Protein AF-A0A6J6CVF6-F1 (afdb_monomer_lite)

Foldseek 3Di:
DAEEAEQQADDQVRSCVVPPPDGNVVSVVVVVVVQVVQVVVVHAYEYEHAQFPVHLVCLLVVLVVCQVSVHAYYYHQDPPPPNGGLLPPPLVVLVVSLCVLVVDDRPGDHPRSVVRSCCVNVVSVCCSVPVAPDDDDDDDPPVDAPDPVVVVVLQVVCCVVQVDGWWKFKDAPQATQDIDADPVRVQQVCVVSHRPGNVCVQVSSCVRQNDFPGKDADDDDDRGFGIWTWGQHPVGIWIKTKHKDAGPPRRMIMITIDTNVSVVPPD

Radius of gyration: 22.2 Å; chains: 1; bounding box: 59×42×52 Å

Sequence (267 aa):
MHPNISVDGMEADTIEAIRVGVDAERLWRNIDQFQELAEQAGNGMTLSFCLMPMNWREVLPFLAEADRRQLNCNVIFVNQPQQYDLLRVPREELIEILAELSSVEMNLTGDAPRSCHAEVLDRIRSHLENPVDLVVSSVLMTSRPIDREAQSELRAMLVEEFACEPMLVEAEDGIVSSVEVPDWASWLGASEFVGGQLDLLDKLIEKSCGPITNRWIVSPMHGVVVLAIEVTTEAGLRQLRVYRLVDAESGRQRVYVVDAAQWGNAS

InterPro domains:
  IPR013785 Aldolase-type TIM barrel [G3DSA:3.20.20.70] (2-126)
  IPR058240 Radical SAM superfamily [SSF102114] (2-99)

Structure (mmCIF, N/CA/C/O backbone):
data_AF-A0A6J6CVF6-F1
#
_entry.id   AF-A0A6J6CVF6-F1
#
loop_
_atom_site.group_PDB
_atom_site.id
_atom_site.type_symbol
_atom_site.label_atom_id
_atom_site.label_alt_id
_atom_site.label_comp_id
_atom_site.label_asym_id
_atom_site.label_entity_id
_atom_site.label_seq_id
_atom_site.pdbx_PDB_ins_code
_atom_site.Cartn_x
_atom_site.Cartn_y
_atom_site.Cartn_z
_atom_site.occupancy
_atom_site.B_iso_or_equiv
_atom_site.auth_seq_id
_atom_site.auth_comp_id
_atom_site.auth_asym_id
_atom_site.auth_atom_id
_atom_site.pdbx_PDB_model_num
ATOM 1 N N . MET A 1 1 ? -7.900 -4.385 24.036 1.00 66.50 1 MET A N 1
ATOM 2 C CA . MET A 1 1 ? -7.907 -4.991 22.684 1.00 66.50 1 MET A CA 1
ATOM 3 C C . MET A 1 1 ? -8.539 -3.956 21.774 1.00 66.50 1 MET A C 1
ATOM 5 O O . MET A 1 1 ? -9.594 -3.463 22.142 1.00 66.50 1 MET A O 1
ATOM 9 N N . HIS A 1 2 ? -7.883 -3.576 20.677 1.00 83.56 2 HIS A N 1
ATOM 10 C CA . HIS A 1 2 ? -8.396 -2.586 19.721 1.00 83.56 2 HIS A CA 1
ATOM 11 C C . HIS A 1 2 ? -8.753 -3.329 18.429 1.00 83.56 2 HIS A C 1
ATOM 13 O O . HIS A 1 2 ? -7.843 -3.647 17.660 1.00 83.56 2 HIS A O 1
ATOM 19 N N . PRO A 1 3 ? -10.019 -3.735 18.235 1.00 87.75 3 PRO A N 1
ATOM 20 C CA . PRO A 1 3 ? -10.400 -4.508 17.063 1.00 87.75 3 PRO A CA 1
ATOM 21 C C . PRO A 1 3 ? -10.200 -3.690 15.785 1.00 87.75 3 PRO A C 1
ATOM 23 O O . PRO A 1 3 ? -10.444 -2.483 15.749 1.00 87.75 3 PRO A O 1
ATOM 26 N N . ASN A 1 4 ? -9.764 -4.370 14.728 1.00 91.69 4 ASN A N 1
ATOM 27 C CA . ASN A 1 4 ? -9.771 -3.843 13.372 1.00 91.69 4 ASN A CA 1
ATOM 28 C C . ASN A 1 4 ? -10.659 -4.753 12.521 1.00 91.69 4 ASN A C 1
ATOM 30 O O . ASN A 1 4 ? -10.380 -5.948 12.410 1.00 91.69 4 ASN A O 1
ATOM 34 N N . ILE A 1 5 ? -11.740 -4.197 11.979 1.00 93.56 5 ILE A N 1
ATOM 35 C CA . ILE A 1 5 ? -12.728 -4.934 11.196 1.00 93.56 5 ILE A CA 1
ATOM 36 C C . ILE A 1 5 ? -12.650 -4.469 9.749 1.00 93.56 5 ILE A C 1
ATOM 38 O O . ILE A 1 5 ? -12.915 -3.311 9.436 1.00 93.56 5 ILE A O 1
ATOM 42 N N . SER A 1 6 ? -12.306 -5.387 8.857 1.00 94.00 6 SER A N 1
ATOM 43 C CA . SER A 1 6 ? -12.346 -5.137 7.422 1.00 94.00 6 SER A CA 1
ATOM 44 C C . SER A 1 6 ? -13.769 -5.312 6.892 1.00 94.00 6 SER A C 1
ATOM 46 O O . SER A 1 6 ? -14.385 -6.356 7.120 1.00 94.00 6 SER A O 1
ATOM 48 N N . VAL A 1 7 ? -14.272 -4.296 6.193 1.00 95.25 7 VAL A N 1
ATOM 49 C CA . VAL A 1 7 ? -15.642 -4.250 5.659 1.00 95.25 7 VAL A CA 1
ATOM 50 C C . VAL A 1 7 ? -15.644 -4.508 4.148 1.00 95.25 7 VAL A C 1
ATOM 52 O O . VAL A 1 7 ? -16.410 -5.337 3.673 1.00 95.25 7 VAL A O 1
ATOM 55 N N . ASP A 1 8 ? -14.724 -3.864 3.419 1.00 95.38 8 ASP A N 1
ATOM 56 C CA . ASP A 1 8 ? -14.458 -3.997 1.968 1.00 95.38 8 ASP A CA 1
ATOM 57 C C . ASP A 1 8 ? -15.649 -3.767 1.019 1.00 95.38 8 ASP A C 1
ATOM 59 O O . ASP A 1 8 ? -15.537 -3.989 -0.185 1.00 95.38 8 ASP A O 1
ATOM 63 N N . GLY A 1 9 ? -16.764 -3.279 1.549 1.00 96.81 9 GLY A N 1
ATOM 64 C CA . GLY A 1 9 ? -17.965 -2.879 0.833 1.00 96.81 9 GLY A CA 1
ATOM 65 C C . GLY A 1 9 ? -18.904 -2.144 1.787 1.00 96.81 9 GLY A C 1
ATOM 66 O O . GLY A 1 9 ? -18.741 -2.194 3.003 1.00 96.81 9 GLY A O 1
ATOM 67 N N . MET A 1 10 ? -19.871 -1.445 1.231 1.00 97.94 10 MET A N 1
ATOM 68 C CA . MET A 1 10 ? -20.914 -0.680 1.904 1.00 97.94 10 MET A CA 1
ATOM 69 C C . MET A 1 10 ? -22.295 -1.202 1.517 1.00 97.94 10 MET A C 1
ATOM 71 O O . MET A 1 10 ? -23.181 -1.254 2.368 1.00 97.94 10 MET A O 1
ATOM 75 N N . GLU A 1 11 ? -22.450 -1.665 0.276 1.00 97.44 11 GLU A N 1
ATOM 76 C CA . GLU A 1 11 ? -23.655 -2.342 -0.196 1.00 97.44 11 GLU A CA 1
ATOM 77 C C . GLU A 1 11 ? -23.597 -3.852 0.070 1.00 97.44 11 GLU A C 1
ATOM 79 O O . GLU A 1 11 ? -22.527 -4.468 0.039 1.00 97.44 11 GLU A O 1
ATOM 84 N N . ALA A 1 12 ? -24.761 -4.466 0.305 1.00 97.25 12 ALA A N 1
ATOM 85 C CA . ALA A 1 12 ? -24.851 -5.893 0.618 1.00 97.25 12 ALA A CA 1
ATOM 86 C C . ALA A 1 12 ? -24.244 -6.765 -0.491 1.00 97.25 12 ALA A C 1
ATOM 88 O O . ALA A 1 12 ? -23.397 -7.610 -0.208 1.00 97.25 12 ALA A O 1
ATOM 89 N N . ASP A 1 13 ? -24.592 -6.487 -1.750 1.00 97.44 13 ASP A N 1
ATOM 90 C CA . ASP A 1 13 ? -24.086 -7.231 -2.906 1.00 97.44 13 ASP A CA 1
ATOM 91 C C . ASP A 1 13 ? -22.548 -7.184 -2.990 1.00 97.44 13 ASP A C 1
ATOM 93 O O . ASP A 1 13 ? -21.907 -8.202 -3.254 1.00 97.44 13 ASP A O 1
ATOM 97 N N . THR A 1 14 ? -21.938 -6.028 -2.710 1.00 97.56 14 THR A N 1
ATOM 98 C CA . THR A 1 14 ? -20.477 -5.850 -2.732 1.00 97.56 14 THR A CA 1
ATOM 99 C C . THR A 1 14 ? -19.805 -6.585 -1.575 1.00 97.56 14 THR A C 1
ATOM 101 O O . THR A 1 14 ? -18.833 -7.318 -1.785 1.00 97.56 14 THR A O 1
ATOM 104 N N . ILE A 1 15 ? -20.336 -6.435 -0.355 1.00 97.88 15 ILE A N 1
ATOM 105 C CA . ILE A 1 15 ? -19.815 -7.101 0.847 1.00 97.88 15 ILE A CA 1
ATOM 106 C C . ILE A 1 15 ? -19.844 -8.618 0.664 1.00 97.88 15 ILE A C 1
ATOM 108 O O . ILE A 1 15 ? -18.841 -9.287 0.907 1.00 97.88 15 ILE A O 1
ATOM 112 N N . GLU A 1 16 ? -20.974 -9.166 0.227 1.00 97.00 16 GLU A N 1
ATOM 113 C CA . GLU A 1 16 ? -21.184 -10.611 0.125 1.00 97.00 16 GLU A CA 1
ATOM 114 C C . GLU A 1 16 ? -20.412 -11.227 -1.049 1.00 97.00 16 GLU A C 1
ATOM 116 O O . GLU A 1 16 ? -19.950 -12.369 -0.951 1.00 97.00 16 GLU A O 1
ATOM 121 N N . ALA A 1 17 ? -20.189 -10.463 -2.125 1.00 95.56 17 ALA A N 1
ATOM 122 C CA . ALA A 1 17 ? -19.330 -10.876 -3.232 1.00 95.56 17 ALA A CA 1
ATOM 123 C C . ALA A 1 17 ? -17.846 -10.950 -2.835 1.00 95.5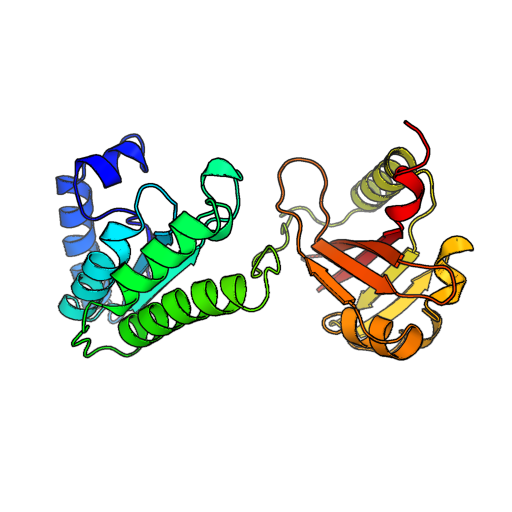6 17 ALA A C 1
ATOM 125 O O . ALA A 1 17 ? -17.144 -11.874 -3.250 1.00 95.56 17 ALA A O 1
ATOM 126 N N . ILE A 1 18 ? -17.355 -9.995 -2.037 1.00 94.69 18 ILE A N 1
ATOM 127 C CA . ILE A 1 18 ? -15.942 -9.931 -1.630 1.00 94.69 18 ILE A CA 1
ATOM 128 C C . ILE A 1 18 ? -15.666 -10.857 -0.439 1.00 94.69 18 ILE A C 1
ATOM 130 O O . ILE A 1 18 ? -14.672 -11.587 -0.421 1.00 94.69 18 ILE A O 1
ATOM 134 N N . ARG A 1 19 ? -16.541 -10.850 0.569 1.00 93.25 19 ARG A N 1
ATOM 135 C CA . ARG A 1 19 ? -16.378 -11.590 1.825 1.00 93.25 19 ARG A CA 1
ATOM 136 C C . ARG A 1 19 ? -17.277 -12.818 1.841 1.00 93.25 19 ARG A C 1
ATOM 138 O O . ARG A 1 19 ? -18.296 -12.861 2.523 1.00 93.25 19 ARG A O 1
ATOM 145 N N . VAL A 1 20 ? -16.862 -13.849 1.110 1.00 91.81 20 VAL A N 1
ATOM 146 C CA . VAL A 1 20 ? -17.620 -15.101 0.969 1.00 91.81 20 VAL A CA 1
ATOM 147 C C . VAL A 1 20 ? -18.036 -15.669 2.333 1.00 91.81 20 VAL A C 1
ATOM 149 O O . VAL A 1 20 ? -17.201 -15.948 3.193 1.00 91.81 20 VAL A O 1
ATOM 152 N N . GLY A 1 21 ? -19.344 -15.871 2.510 1.00 94.12 21 GLY A N 1
ATOM 153 C CA . GLY A 1 21 ? -19.941 -16.400 3.740 1.00 94.12 21 GLY A CA 1
ATOM 154 C C . GLY A 1 21 ? -20.289 -15.345 4.794 1.00 94.12 21 GLY A C 1
ATOM 155 O O . GLY A 1 21 ? -20.793 -15.704 5.861 1.00 94.12 21 GLY A O 1
ATOM 156 N N . VAL A 1 22 ? -20.039 -14.064 4.516 1.00 95.94 22 VAL A N 1
ATOM 157 C CA . VAL A 1 22 ? -20.572 -12.950 5.304 1.00 95.94 22 VAL A CA 1
ATOM 158 C C . VAL A 1 22 ? -22.015 -12.672 4.886 1.00 95.94 22 VAL A C 1
ATOM 160 O O . VAL A 1 22 ? -22.371 -12.824 3.727 1.00 95.94 22 VAL A O 1
ATOM 163 N N . ASP A 1 23 ? -22.830 -12.287 5.865 1.00 97.69 23 ASP A N 1
ATOM 164 C CA . ASP A 1 23 ? -24.163 -11.707 5.691 1.00 97.69 23 ASP A CA 1
ATOM 165 C C . ASP A 1 23 ? -24.041 -10.221 6.045 1.00 97.69 23 ASP A C 1
ATOM 167 O O . ASP A 1 23 ? -23.567 -9.892 7.143 1.00 97.69 23 ASP A O 1
ATOM 171 N N . ALA A 1 24 ? -24.377 -9.332 5.110 1.00 97.44 24 ALA A N 1
ATOM 172 C CA . ALA A 1 24 ? -24.075 -7.908 5.253 1.00 97.44 24 ALA A CA 1
ATOM 173 C C . ALA A 1 24 ? -24.809 -7.266 6.444 1.00 97.44 24 ALA A C 1
ATOM 175 O O . ALA A 1 24 ? -24.220 -6.491 7.202 1.00 97.44 24 ALA A O 1
ATOM 176 N N . GLU A 1 25 ? -26.072 -7.634 6.672 1.00 97.81 25 GLU A N 1
ATOM 177 C CA . GLU A 1 25 ? -26.857 -7.115 7.796 1.00 97.81 25 GLU A CA 1
ATOM 178 C C . GLU A 1 25 ? -26.245 -7.544 9.138 1.00 97.81 25 GLU A C 1
ATOM 180 O O . GLU A 1 25 ? -26.090 -6.747 10.070 1.00 97.81 25 GLU A O 1
ATOM 185 N N . ARG A 1 26 ? -25.841 -8.812 9.242 1.00 98.06 26 ARG A N 1
ATOM 186 C CA . ARG A 1 26 ? -25.177 -9.346 10.428 1.00 98.06 26 ARG A CA 1
ATOM 187 C C . ARG A 1 26 ? -23.799 -8.730 10.639 1.00 98.06 26 ARG A C 1
ATOM 189 O O . ARG A 1 26 ? -23.433 -8.535 11.796 1.00 98.06 26 ARG A O 1
ATOM 196 N N . LEU A 1 27 ? -23.045 -8.425 9.582 1.00 97.44 27 LEU A N 1
ATOM 197 C CA . LEU A 1 27 ? -21.760 -7.730 9.695 1.00 97.44 27 LEU A CA 1
ATOM 198 C C . LEU A 1 27 ? -21.938 -6.380 10.392 1.00 97.44 27 LEU A C 1
ATOM 200 O O . LEU A 1 27 ? -21.296 -6.144 11.414 1.00 97.44 27 LEU A O 1
ATOM 204 N N . TRP A 1 28 ? -22.839 -5.533 9.891 1.00 97.62 28 TRP A N 1
ATOM 205 C CA . TRP A 1 28 ? -23.069 -4.207 10.466 1.00 97.62 28 TRP A CA 1
ATOM 206 C C . TRP A 1 28 ? -23.619 -4.275 11.890 1.00 97.62 28 TRP A C 1
ATOM 208 O O . TRP A 1 28 ? -23.128 -3.568 12.767 1.00 97.62 28 TRP A O 1
ATOM 218 N N . ARG A 1 29 ? -24.527 -5.218 12.170 1.00 98.06 29 ARG A N 1
ATOM 219 C CA . ARG A 1 29 ? -25.010 -5.468 13.536 1.00 98.06 29 ARG A CA 1
ATOM 220 C C . ARG A 1 29 ? -23.884 -5.881 14.489 1.00 98.06 29 ARG A C 1
ATOM 222 O O . ARG A 1 29 ? -23.874 -5.477 15.648 1.00 98.06 29 ARG A O 1
ATOM 229 N N . ASN A 1 30 ? -22.935 -6.692 14.022 1.00 97.19 30 ASN A N 1
ATOM 230 C CA . ASN A 1 30 ? -21.774 -7.074 14.824 1.00 97.19 30 ASN A CA 1
ATOM 231 C C . ASN A 1 30 ? -20.821 -5.889 15.026 1.00 97.19 30 ASN A C 1
ATOM 233 O O . ASN A 1 30 ? -20.268 -5.753 16.111 1.00 97.19 30 ASN A O 1
ATOM 237 N N . ILE A 1 31 ? -20.626 -5.041 14.012 1.00 97.38 31 ILE A N 1
ATOM 238 C CA . ILE A 1 31 ? -19.825 -3.813 14.123 1.00 97.38 31 ILE A CA 1
ATOM 239 C C . ILE A 1 31 ? -20.406 -2.900 15.208 1.00 97.38 31 ILE A C 1
ATOM 241 O O . ILE A 1 31 ? -19.643 -2.428 16.048 1.00 97.38 31 ILE A O 1
ATOM 245 N N . ASP A 1 32 ? -21.731 -2.723 15.252 1.00 97.00 32 ASP A N 1
ATOM 246 C CA . ASP A 1 32 ? -22.399 -1.953 16.310 1.00 97.00 32 ASP A CA 1
ATOM 247 C C . ASP A 1 32 ? -22.087 -2.536 17.702 1.00 97.00 32 ASP A C 1
ATOM 249 O O . ASP A 1 32 ? -21.633 -1.824 18.596 1.00 97.00 32 ASP A O 1
ATOM 253 N N . GLN A 1 33 ? -22.221 -3.856 17.865 1.00 96.25 33 GLN A N 1
ATOM 254 C CA . GLN A 1 33 ? -21.916 -4.539 19.129 1.00 96.25 33 GLN A CA 1
ATOM 255 C C . GLN A 1 33 ? -20.436 -4.432 19.524 1.00 96.25 33 GLN A C 1
ATOM 257 O O . GLN A 1 33 ? -20.116 -4.228 20.694 1.00 96.25 33 GLN A O 1
ATOM 262 N N . PHE A 1 34 ? -19.512 -4.578 18.570 1.00 95.75 34 PHE A N 1
ATOM 263 C CA . PHE A 1 34 ? -18.079 -4.463 18.841 1.00 95.75 34 PHE A CA 1
ATOM 264 C C . PHE A 1 34 ? -17.677 -3.040 19.211 1.00 95.75 34 PHE A C 1
ATOM 266 O O . PHE A 1 34 ? -16.835 -2.874 20.094 1.00 95.75 34 PHE A O 1
ATOM 273 N N . GLN A 1 35 ? -18.283 -2.037 18.577 1.00 95.88 35 GLN A N 1
ATOM 274 C CA . GLN A 1 35 ? -18.079 -0.640 18.934 1.00 95.88 35 GLN A CA 1
ATOM 275 C C . GLN A 1 35 ? -18.525 -0.380 20.379 1.00 95.88 35 GLN A C 1
ATOM 277 O O . GLN A 1 35 ? -17.716 0.086 21.179 1.00 95.88 35 GLN A O 1
ATOM 282 N N . GLU A 1 36 ? -19.750 -0.770 20.746 1.00 95.50 36 GLU A N 1
ATOM 283 C CA . GLU A 1 36 ? -20.265 -0.611 22.115 1.00 95.50 36 GLU A CA 1
ATOM 284 C C . GLU A 1 36 ? -19.356 -1.282 23.157 1.00 95.50 36 GLU A C 1
ATOM 286 O O . GLU A 1 36 ? -19.042 -0.703 24.199 1.00 95.50 36 GLU A O 1
ATOM 291 N N . LEU A 1 37 ? -18.895 -2.505 22.878 1.00 95.12 37 LEU A N 1
ATOM 292 C CA . LEU A 1 37 ? -18.000 -3.240 23.774 1.00 95.12 37 LEU A CA 1
ATOM 293 C C . LEU A 1 37 ? -16.615 -2.590 23.883 1.00 95.12 37 LEU A C 1
ATOM 295 O O . LEU A 1 37 ? -16.034 -2.564 24.971 1.00 95.12 37 LEU A O 1
ATOM 299 N N . ALA A 1 38 ? -16.072 -2.073 22.777 1.00 93.88 38 ALA A N 1
ATOM 300 C CA . ALA A 1 38 ? -14.796 -1.366 22.780 1.00 93.88 38 ALA A CA 1
ATOM 301 C C . ALA A 1 38 ? -14.885 -0.088 23.626 1.00 93.88 38 ALA A C 1
ATOM 303 O O . ALA A 1 38 ? -14.038 0.118 24.500 1.00 93.88 38 ALA A O 1
ATOM 304 N N . GLU A 1 39 ? -15.951 0.695 23.444 1.00 94.06 39 GLU A N 1
ATOM 305 C CA . GLU A 1 39 ? -16.219 1.926 24.193 1.00 94.06 39 GLU A CA 1
ATOM 306 C C . GLU A 1 39 ? -16.387 1.656 25.695 1.00 94.06 39 GLU A C 1
ATOM 308 O O . GLU A 1 39 ? -15.757 2.322 26.519 1.00 94.06 39 GLU A O 1
ATOM 313 N N . GLN A 1 40 ? -17.156 0.628 26.073 1.00 94.44 40 GLN A N 1
ATOM 314 C CA . GLN A 1 40 ? -17.306 0.206 27.475 1.00 94.44 40 GLN A CA 1
ATOM 315 C C . GLN A 1 40 ? -15.969 -0.186 28.118 1.00 94.44 40 GLN A C 1
ATOM 317 O O . GLN A 1 40 ? -15.763 0.022 29.314 1.00 94.44 40 GLN A O 1
ATOM 322 N N . ALA A 1 41 ? -15.048 -0.737 27.327 1.00 93.50 41 ALA A N 1
ATOM 323 C CA . ALA A 1 41 ? -13.703 -1.090 27.763 1.00 93.50 41 ALA A CA 1
ATOM 324 C C . ALA A 1 41 ? -12.708 0.088 27.714 1.00 93.50 41 ALA A C 1
ATOM 326 O O . ALA A 1 41 ? -11.520 -0.122 27.970 1.00 93.50 41 ALA A O 1
ATOM 327 N N . GLY A 1 42 ? -13.155 1.300 27.361 1.00 92.88 42 GLY A N 1
ATOM 328 C CA . GLY A 1 42 ? -12.307 2.484 27.209 1.00 92.88 42 GLY A CA 1
ATOM 329 C C . GLY A 1 42 ? -11.327 2.404 26.033 1.00 92.88 42 GLY A C 1
ATOM 330 O O . GLY A 1 42 ? -10.295 3.071 26.058 1.00 92.88 42 GLY A O 1
ATOM 331 N N . ASN A 1 43 ? -11.610 1.564 25.035 1.00 91.38 43 ASN A N 1
ATOM 332 C CA . ASN A 1 43 ? -10.824 1.419 23.810 1.00 91.38 43 ASN A CA 1
ATOM 333 C C . ASN A 1 43 ? -11.616 1.932 22.598 1.00 91.38 43 ASN A C 1
ATOM 335 O O . ASN A 1 43 ? -12.824 2.137 22.669 1.00 91.38 43 ASN A O 1
ATOM 339 N N . GLY A 1 44 ? -10.928 2.112 21.471 1.00 90.31 44 GLY A N 1
ATOM 340 C CA . GLY A 1 44 ? -11.565 2.370 20.183 1.00 90.31 44 GLY A CA 1
ATOM 341 C C . GLY A 1 44 ? -11.653 1.116 19.313 1.00 90.31 44 GLY A C 1
ATOM 342 O O . GLY A 1 44 ? -11.276 0.012 19.712 1.00 90.31 44 GLY A O 1
ATOM 343 N N . MET A 1 45 ? -12.103 1.327 18.082 1.00 93.50 45 MET A N 1
ATOM 344 C CA . MET A 1 45 ? -12.099 0.344 17.005 1.00 93.50 45 MET A CA 1
ATOM 345 C C . MET A 1 45 ? -11.630 1.014 15.712 1.00 93.50 45 MET A C 1
ATOM 347 O O . MET A 1 45 ? -11.729 2.235 15.561 1.00 93.50 45 MET A O 1
ATOM 351 N N . THR A 1 46 ? -11.105 0.214 14.789 1.00 94.62 46 THR A N 1
ATOM 352 C CA . THR A 1 46 ? -10.769 0.648 13.432 1.00 94.62 46 THR A CA 1
ATOM 353 C C . THR A 1 46 ? -11.608 -0.114 12.413 1.00 94.62 46 THR A C 1
ATOM 355 O O . THR A 1 46 ? -11.764 -1.330 12.530 1.00 94.62 46 THR A O 1
ATOM 358 N N . LEU A 1 47 ? -12.107 0.585 11.396 1.00 97.19 47 LEU A N 1
ATOM 359 C CA . LEU A 1 47 ? -12.657 -0.040 10.194 1.00 97.19 47 LEU A CA 1
ATOM 360 C C . LEU A 1 47 ? -11.617 -0.019 9.068 1.00 97.19 47 LEU A C 1
ATOM 362 O O . LEU A 1 47 ? -10.943 0.987 8.864 1.00 97.19 47 LEU A O 1
ATOM 366 N N . SER A 1 48 ? -11.481 -1.110 8.324 1.00 95.75 48 SER A N 1
ATOM 367 C CA . SER A 1 48 ? -10.580 -1.180 7.167 1.00 95.75 48 SER A CA 1
ATOM 368 C C . SER A 1 48 ? -11.345 -1.442 5.874 1.00 95.75 48 SER A C 1
ATOM 370 O O . SER A 1 48 ? -12.344 -2.165 5.872 1.00 95.75 48 SER A O 1
ATOM 372 N N . PHE A 1 49 ? -10.844 -0.887 4.773 1.00 97.44 49 PHE A N 1
ATOM 373 C CA . PHE A 1 49 ? -11.408 -1.054 3.437 1.00 97.44 49 PHE A CA 1
ATOM 374 C C . PHE A 1 49 ? -10.310 -1.395 2.430 1.00 97.44 49 PHE A C 1
ATOM 376 O O . PHE A 1 49 ? -9.433 -0.577 2.150 1.00 97.44 49 PHE A O 1
ATOM 383 N N . CYS A 1 50 ? -10.352 -2.606 1.885 1.00 96.81 50 CYS A N 1
ATOM 384 C CA . CYS A 1 50 ? -9.492 -3.035 0.791 1.00 96.81 50 CYS A CA 1
ATOM 385 C C . CYS A 1 50 ? -10.024 -2.445 -0.517 1.00 96.81 50 CYS A C 1
ATOM 387 O O . CYS A 1 50 ? -11.061 -2.867 -1.021 1.00 96.81 50 CYS A O 1
ATOM 389 N N . LEU A 1 51 ? -9.322 -1.453 -1.051 1.00 97.38 51 LEU A N 1
ATOM 390 C CA . LEU A 1 51 ? -9.689 -0.735 -2.260 1.00 97.38 51 LEU A CA 1
ATOM 391 C C . LEU A 1 51 ? -9.265 -1.521 -3.507 1.00 97.38 51 LEU A C 1
ATOM 393 O O . LEU A 1 51 ? -8.083 -1.831 -3.679 1.00 97.38 51 LEU A O 1
ATOM 397 N N . MET A 1 52 ? -10.242 -1.820 -4.363 1.00 97.00 52 MET A N 1
ATOM 398 C CA . MET A 1 52 ? -10.142 -2.652 -5.565 1.00 97.00 52 MET A CA 1
ATOM 399 C C . MET A 1 52 ? -10.965 -2.045 -6.721 1.00 97.00 52 MET A C 1
ATOM 401 O O . MET A 1 52 ? -11.875 -1.249 -6.472 1.00 97.00 52 MET A O 1
ATOM 405 N N . PRO A 1 53 ? -10.742 -2.462 -7.986 1.00 97.12 53 PRO A N 1
ATOM 406 C CA . PRO A 1 53 ? -11.549 -2.029 -9.134 1.00 97.12 53 PRO A CA 1
ATOM 407 C C . PRO A 1 53 ? -13.060 -2.222 -8.956 1.00 97.12 53 PRO A C 1
ATOM 409 O O . PRO A 1 53 ? -13.854 -1.418 -9.426 1.00 97.12 53 PRO A O 1
ATOM 412 N N . MET A 1 54 ? -13.480 -3.277 -8.258 1.00 96.19 54 MET A N 1
ATOM 413 C CA . MET A 1 54 ? -14.901 -3.605 -8.121 1.00 96.19 54 MET A CA 1
ATOM 414 C C . MET A 1 54 ? -15.646 -2.796 -7.051 1.00 96.19 54 MET A C 1
ATOM 416 O O . MET A 1 54 ? -16.870 -2.776 -7.080 1.00 96.19 54 MET A O 1
ATOM 420 N N . ASN A 1 55 ? -14.942 -2.146 -6.115 1.00 97.94 55 ASN A N 1
ATOM 421 C CA . ASN A 1 55 ? -15.565 -1.489 -4.957 1.00 97.94 55 ASN A CA 1
ATOM 422 C C . ASN A 1 55 ? -15.137 -0.027 -4.754 1.00 97.94 55 ASN A C 1
ATOM 424 O O . ASN A 1 55 ? -15.533 0.590 -3.767 1.00 97.94 55 ASN A O 1
ATOM 428 N N . TRP A 1 56 ? -14.354 0.563 -5.664 1.00 98.19 56 TRP A N 1
ATOM 429 C CA . TRP A 1 56 ? -13.814 1.914 -5.466 1.00 98.19 56 TRP A CA 1
ATOM 430 C C . TRP A 1 56 ? -14.890 2.989 -5.278 1.00 98.19 56 TRP A C 1
ATOM 432 O O . TRP A 1 56 ? -14.665 3.947 -4.543 1.00 98.19 56 TRP A O 1
ATOM 442 N N . ARG A 1 57 ? -16.075 2.813 -5.877 1.00 97.75 57 ARG A N 1
ATOM 443 C CA . ARG A 1 57 ? -17.216 3.737 -5.729 1.00 97.75 57 ARG A CA 1
ATOM 444 C C . ARG A 1 57 ? -17.730 3.818 -4.290 1.00 97.75 57 ARG A C 1
ATOM 446 O O . ARG A 1 57 ? -18.352 4.804 -3.909 1.00 97.75 57 ARG A O 1
ATOM 453 N N . GLU A 1 58 ? -17.443 2.805 -3.480 1.00 98.44 58 GLU A N 1
ATOM 454 C CA . GLU A 1 58 ? -17.919 2.690 -2.102 1.00 98.44 58 GLU A CA 1
ATOM 455 C C . GLU A 1 58 ? -16.905 3.216 -1.076 1.00 98.44 58 GLU A C 1
ATOM 457 O O . GLU A 1 58 ? -17.228 3.312 0.109 1.00 98.44 58 GLU A O 1
ATOM 462 N N . VAL A 1 59 ? -15.715 3.655 -1.512 1.00 98.38 59 VAL A N 1
ATOM 463 C CA . VAL A 1 59 ? -14.696 4.206 -0.606 1.00 98.38 59 VAL A CA 1
ATOM 464 C C . VAL A 1 59 ? -15.153 5.510 0.057 1.00 98.38 59 VAL A C 1
ATOM 466 O O . VAL A 1 59 ? -14.915 5.704 1.245 1.00 98.38 59 VAL A O 1
ATOM 469 N N . LEU A 1 60 ? -15.854 6.399 -0.659 1.00 98.12 60 LEU A N 1
ATOM 470 C CA . LEU A 1 60 ? -16.343 7.654 -0.072 1.00 98.12 60 LEU A CA 1
ATOM 471 C C . LEU A 1 60 ? -17.488 7.417 0.931 1.00 98.12 60 LEU A C 1
ATOM 473 O O . LEU A 1 60 ? -17.393 7.939 2.046 1.00 98.12 60 LEU A O 1
ATOM 477 N N . PRO A 1 61 ? -18.518 6.595 0.623 1.00 98.38 61 PRO A N 1
ATOM 478 C CA . PRO A 1 61 ? -19.492 6.153 1.623 1.00 98.38 61 PRO A CA 1
ATOM 479 C C . PRO A 1 61 ? -18.855 5.487 2.851 1.00 98.38 61 PRO A C 1
ATOM 481 O O . PRO A 1 61 ? -19.269 5.768 3.974 1.00 98.38 61 PRO A O 1
ATOM 484 N N . PHE A 1 62 ? -17.812 4.670 2.667 1.00 98.56 62 PHE A N 1
ATOM 485 C CA . PHE A 1 62 ? -17.060 4.070 3.772 1.00 98.56 62 PHE A CA 1
ATOM 486 C C . PHE A 1 62 ? -16.414 5.124 4.683 1.00 98.56 62 PHE A C 1
ATOM 488 O O . PHE A 1 62 ? -16.553 5.056 5.906 1.00 98.56 62 PHE A O 1
ATOM 495 N N . LEU A 1 63 ? -15.742 6.125 4.106 1.00 98.44 63 LEU A N 1
ATOM 496 C CA . LEU A 1 63 ? -15.118 7.204 4.877 1.00 98.44 63 LEU A CA 1
ATOM 497 C C . LEU A 1 63 ? -16.160 8.047 5.622 1.00 98.44 63 LEU A C 1
ATOM 499 O O . LEU A 1 63 ? -15.938 8.405 6.778 1.00 98.44 63 LEU A O 1
ATOM 503 N N . ALA A 1 64 ? -17.309 8.321 4.995 1.00 98.31 64 ALA A N 1
ATOM 504 C CA . ALA A 1 64 ? -18.426 9.001 5.648 1.00 98.31 64 ALA A CA 1
ATOM 505 C C . ALA A 1 64 ? -18.991 8.187 6.822 1.00 98.31 64 ALA A C 1
ATOM 507 O O . ALA A 1 64 ? -19.310 8.754 7.866 1.00 98.31 64 ALA A O 1
ATOM 508 N N . GLU A 1 65 ? -19.090 6.864 6.683 1.00 98.25 65 GLU A N 1
ATOM 509 C CA . GLU A 1 65 ? -19.582 5.993 7.750 1.00 98.25 65 GLU A CA 1
ATOM 510 C C . GLU A 1 65 ? -18.602 5.918 8.929 1.00 98.25 65 GLU A C 1
ATOM 512 O O . GLU A 1 65 ? -19.022 6.003 10.086 1.00 98.25 65 GLU A O 1
ATOM 517 N N . ALA A 1 66 ? -17.297 5.824 8.659 1.00 98.00 66 ALA A N 1
ATOM 518 C CA . ALA A 1 66 ? -16.273 5.893 9.700 1.00 98.00 66 ALA A CA 1
ATOM 519 C C . ALA A 1 66 ? -16.324 7.230 10.462 1.00 98.00 66 ALA A C 1
ATOM 521 O O . ALA A 1 66 ? -16.267 7.237 11.694 1.00 98.00 66 ALA A O 1
ATOM 522 N N . ASP A 1 67 ? -16.504 8.343 9.744 1.00 98.19 67 ASP A N 1
ATOM 523 C CA . ASP A 1 67 ? -16.651 9.681 10.328 1.00 98.19 67 ASP A CA 1
ATOM 524 C C . ASP A 1 67 ? -17.899 9.797 11.203 1.00 98.19 67 ASP A C 1
ATOM 526 O O . ASP A 1 67 ? -17.819 10.211 12.360 1.00 98.19 67 ASP A O 1
ATOM 530 N N . ARG A 1 68 ? -19.048 9.347 10.683 1.00 97.81 68 ARG A N 1
ATOM 531 C CA . ARG A 1 68 ? -20.333 9.340 11.394 1.00 97.81 68 ARG A CA 1
ATOM 532 C C . ARG A 1 68 ? -20.251 8.562 12.706 1.00 97.81 68 ARG A C 1
ATOM 534 O O . ARG A 1 68 ? -20.876 8.954 13.690 1.00 97.81 68 ARG A O 1
ATOM 541 N N . ARG A 1 69 ? -19.503 7.456 12.716 1.00 96.38 69 ARG A N 1
ATOM 542 C CA . ARG A 1 69 ? -19.276 6.613 13.899 1.00 96.38 69 ARG A CA 1
ATOM 543 C C . ARG A 1 69 ? -18.157 7.118 14.808 1.00 96.38 69 ARG A C 1
ATOM 545 O O . ARG A 1 69 ? -17.970 6.540 15.874 1.00 96.38 69 ARG A O 1
ATOM 552 N N . GLN A 1 70 ? -17.427 8.159 14.400 1.00 96.12 70 GLN A N 1
ATOM 553 C CA . GLN A 1 70 ? -16.241 8.680 15.085 1.00 96.12 70 GLN A CA 1
ATOM 554 C C . GLN A 1 70 ? -15.157 7.610 15.304 1.00 96.12 70 GLN A C 1
ATOM 556 O O . GLN A 1 70 ? -14.479 7.587 16.331 1.00 96.12 70 GLN A O 1
ATOM 561 N N . LEU A 1 71 ? -14.997 6.708 14.334 1.00 95.31 71 LEU A N 1
ATOM 562 C CA . LEU A 1 71 ? -14.018 5.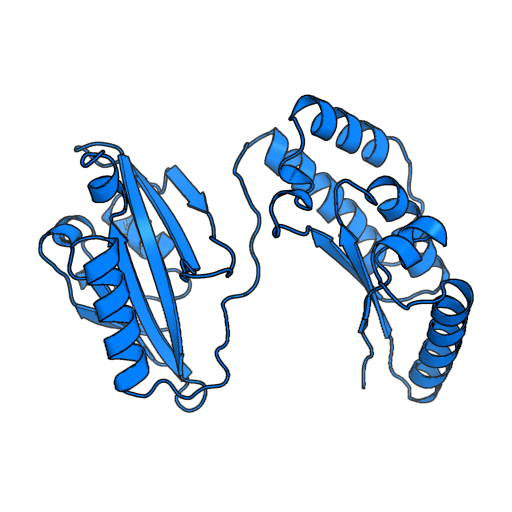627 14.385 1.00 95.31 71 LEU A CA 1
ATOM 563 C C . LEU A 1 71 ? -12.757 5.974 13.596 1.00 95.31 71 LEU A C 1
ATOM 565 O O . LEU A 1 71 ? -12.776 6.751 12.640 1.00 95.31 71 LEU A O 1
ATOM 569 N N . ASN A 1 72 ? -11.653 5.320 13.959 1.00 94.50 72 ASN A N 1
ATOM 570 C CA . ASN A 1 72 ? -10.491 5.275 13.083 1.00 94.50 72 ASN A CA 1
ATOM 571 C C . ASN A 1 72 ? -10.822 4.450 11.834 1.00 94.50 72 ASN A C 1
ATOM 573 O O . ASN A 1 72 ? -11.583 3.479 11.896 1.00 94.50 72 ASN A O 1
ATOM 577 N N . CYS A 1 73 ? -10.192 4.782 10.712 1.00 94.81 73 CYS A N 1
ATOM 578 C CA . CYS A 1 73 ? -10.306 4.001 9.489 1.00 94.81 73 CYS A CA 1
ATOM 579 C C . CYS A 1 73 ? -8.967 3.836 8.777 1.00 94.81 73 CYS A C 1
ATOM 581 O O . CYS A 1 73 ? -8.021 4.578 9.037 1.00 94.81 73 CYS A O 1
ATOM 583 N N . ASN A 1 74 ? -8.907 2.855 7.882 1.00 92.31 74 ASN A N 1
ATOM 584 C CA . ASN A 1 74 ? -7.787 2.641 6.979 1.00 92.31 74 ASN A CA 1
ATOM 585 C C . ASN A 1 74 ? -8.296 2.229 5.592 1.00 92.31 74 ASN A C 1
ATOM 587 O O . ASN A 1 74 ? -9.194 1.390 5.491 1.00 92.31 74 ASN A O 1
ATOM 591 N N . VAL A 1 75 ? -7.690 2.770 4.535 1.00 93.06 75 VAL A N 1
ATOM 592 C CA . VAL A 1 75 ? -7.936 2.348 3.151 1.00 93.06 75 VAL A CA 1
ATOM 593 C C . VAL A 1 75 ? -6.675 1.690 2.606 1.00 93.06 75 VAL A C 1
ATOM 595 O O . VAL A 1 75 ? -5.607 2.293 2.537 1.00 93.06 75 VAL A O 1
ATOM 598 N N . ILE A 1 76 ? -6.799 0.429 2.209 1.00 90.12 76 ILE A N 1
ATOM 599 C CA . ILE A 1 76 ? -5.686 -0.410 1.775 1.00 90.12 76 ILE A CA 1
ATOM 600 C C . ILE A 1 76 ? -5.851 -0.666 0.284 1.00 90.12 76 ILE A C 1
ATOM 602 O O . ILE A 1 76 ? -6.741 -1.407 -0.112 1.00 90.12 76 ILE A O 1
ATOM 606 N N . PHE A 1 77 ? -4.992 -0.093 -0.554 1.00 90.12 77 PHE A N 1
ATOM 607 C CA . PHE A 1 77 ? -4.951 -0.472 -1.969 1.00 90.12 77 PHE A CA 1
ATOM 608 C C . PHE A 1 77 ? -4.488 -1.919 -2.084 1.00 90.12 77 PHE A C 1
ATOM 610 O O . PHE A 1 77 ? -3.357 -2.247 -1.708 1.00 90.12 77 PHE A O 1
ATOM 617 N N . VAL A 1 78 ? -5.361 -2.769 -2.612 1.00 84.69 78 VAL A N 1
ATOM 618 C CA . VAL A 1 78 ? -4.989 -4.131 -2.974 1.00 84.69 78 VAL A CA 1
ATOM 619 C C . VAL A 1 78 ? -4.019 -4.053 -4.141 1.00 84.69 78 VAL A C 1
ATOM 621 O O . VAL A 1 78 ? -4.206 -3.263 -5.056 1.00 84.69 78 VAL A O 1
ATOM 624 N N . ASN A 1 79 ? -2.961 -4.853 -4.091 1.00 74.44 79 ASN A N 1
ATOM 625 C CA . ASN A 1 79 ? -1.965 -4.931 -5.158 1.00 74.44 79 ASN A CA 1
ATOM 626 C C . ASN A 1 79 ? -1.737 -6.368 -5.650 1.00 74.44 79 ASN A C 1
ATOM 628 O O . ASN A 1 79 ? -0.967 -6.578 -6.585 1.00 74.44 79 ASN A O 1
ATOM 632 N N . GLN A 1 80 ? -2.387 -7.358 -5.024 1.00 68.31 80 GLN A N 1
ATOM 633 C CA . GLN A 1 80 ? -2.468 -8.741 -5.485 1.00 68.31 80 GLN A CA 1
ATOM 634 C C . GLN A 1 80 ? -3.750 -9.435 -5.005 1.00 68.31 80 GLN A C 1
ATOM 636 O O . GLN A 1 80 ? -4.197 -9.171 -3.889 1.00 68.31 80 GLN A O 1
ATOM 641 N N . PRO A 1 81 ? -4.249 -10.432 -5.762 1.00 78.31 81 PRO A N 1
ATOM 642 C CA . PRO A 1 81 ? -3.897 -10.744 -7.157 1.00 78.31 81 PRO A CA 1
ATOM 643 C C . PRO A 1 81 ? -4.041 -9.547 -8.114 1.00 78.31 81 PRO A C 1
ATOM 645 O O . PRO A 1 81 ? -4.842 -8.658 -7.847 1.00 78.31 81 PRO A O 1
ATOM 648 N N . GLN A 1 82 ? -3.257 -9.500 -9.202 1.00 72.19 82 GLN A N 1
ATOM 649 C CA . GLN A 1 82 ? -3.157 -8.317 -10.084 1.00 72.19 82 GLN A CA 1
ATOM 650 C C . GLN A 1 82 ? -4.512 -7.798 -10.585 1.00 72.19 82 GLN A C 1
ATOM 652 O O . GLN A 1 82 ? -4.679 -6.593 -10.727 1.00 72.19 82 GLN A O 1
ATOM 657 N N . GLN A 1 83 ? -5.488 -8.682 -10.818 1.00 80.56 83 GLN A N 1
ATOM 658 C CA . GLN A 1 83 ? -6.827 -8.281 -11.261 1.00 80.56 83 GLN A CA 1
ATOM 659 C C . GLN A 1 83 ? -7.613 -7.444 -10.235 1.00 80.56 83 GLN A C 1
ATOM 661 O O . GLN A 1 83 ? -8.634 -6.862 -10.585 1.00 80.56 83 GLN A O 1
ATOM 666 N N . TYR A 1 84 ? -7.165 -7.400 -8.979 1.00 87.38 84 TYR A N 1
ATOM 667 C CA . TYR A 1 84 ? -7.762 -6.593 -7.914 1.00 87.38 84 TYR A CA 1
ATOM 668 C C . TYR A 1 84 ? -6.964 -5.321 -7.611 1.00 87.38 84 TYR A C 1
ATOM 670 O O . TYR A 1 84 ? -7.341 -4.574 -6.712 1.00 87.38 84 TYR A O 1
ATOM 678 N N . ASP A 1 85 ? -5.878 -5.062 -8.341 1.00 87.50 85 ASP A N 1
ATOM 679 C CA . ASP A 1 85 ? -5.093 -3.843 -8.181 1.00 87.50 85 ASP A CA 1
ATOM 680 C C . ASP A 1 85 ? -5.754 -2.672 -8.911 1.00 87.50 85 ASP A C 1
ATOM 682 O O . ASP A 1 85 ? -5.750 -2.611 -10.142 1.00 87.50 85 ASP A O 1
ATOM 686 N N . LEU A 1 86 ? -6.323 -1.733 -8.144 1.00 93.38 86 LEU A N 1
ATOM 687 C CA . LEU A 1 86 ? -6.993 -0.549 -8.693 1.00 93.38 86 LEU A CA 1
ATOM 688 C C . LEU A 1 86 ? -6.053 0.284 -9.566 1.00 93.38 86 LEU A C 1
ATOM 690 O O . LEU A 1 86 ? -6.500 0.869 -10.545 1.00 93.38 86 LEU A O 1
ATOM 694 N N . LEU A 1 87 ? -4.761 0.339 -9.242 1.00 90.00 87 LEU A N 1
ATOM 695 C CA . LEU A 1 87 ? -3.813 1.161 -9.992 1.00 90.00 87 LEU A CA 1
ATOM 696 C C . LEU A 1 87 ? -3.456 0.544 -11.351 1.00 90.00 87 LEU A C 1
ATOM 698 O O . LEU A 1 87 ? -2.886 1.225 -12.191 1.00 90.00 87 LEU A O 1
ATOM 702 N N . ARG A 1 88 ? -3.827 -0.718 -11.598 1.00 86.19 88 ARG A N 1
ATOM 703 C CA . ARG A 1 88 ? -3.530 -1.431 -12.849 1.00 86.19 88 ARG A CA 1
ATOM 704 C C . ARG A 1 88 ? -4.680 -1.463 -13.844 1.00 86.19 88 ARG A C 1
ATOM 706 O O . ARG A 1 88 ? -4.537 -2.066 -14.910 1.00 86.19 88 ARG A O 1
ATOM 713 N N . VAL A 1 89 ? -5.807 -0.832 -13.519 1.00 87.25 89 VAL A N 1
ATOM 714 C CA . VAL A 1 89 ? -6.852 -0.571 -14.515 1.00 87.25 89 VAL A CA 1
ATOM 715 C C . VAL A 1 89 ? -6.278 0.304 -15.643 1.00 87.25 89 VAL A C 1
ATOM 717 O O . VAL A 1 89 ? -5.278 0.998 -15.431 1.00 87.25 89 VAL A O 1
ATOM 720 N N . PRO A 1 90 ? -6.860 0.280 -16.856 1.00 90.75 90 PRO A N 1
ATOM 721 C CA . PRO A 1 90 ? -6.437 1.158 -17.941 1.00 90.75 90 PRO A CA 1
ATOM 722 C C . PRO A 1 90 ? -6.298 2.609 -17.475 1.00 90.75 90 PRO A C 1
ATOM 724 O O . PRO A 1 90 ? -7.120 3.111 -16.709 1.00 90.75 90 PRO A O 1
ATOM 727 N N . ARG A 1 91 ? -5.256 3.300 -17.943 1.00 87.38 91 ARG A N 1
ATOM 728 C CA . ARG A 1 91 ? -4.940 4.666 -17.503 1.00 87.38 91 ARG A CA 1
ATOM 729 C C . ARG A 1 91 ? -6.135 5.609 -17.652 1.00 87.38 91 ARG A C 1
ATOM 731 O O . ARG A 1 91 ? -6.353 6.455 -16.791 1.00 87.38 91 ARG A O 1
ATOM 738 N N . GLU A 1 92 ? -6.886 5.474 -18.740 1.00 92.12 92 GLU A N 1
ATOM 739 C CA . GLU A 1 92 ? -8.088 6.258 -19.017 1.00 92.12 92 GLU A CA 1
ATOM 740 C C . GLU A 1 92 ? -9.160 6.027 -17.945 1.00 92.12 92 GLU A C 1
ATOM 742 O O . GLU A 1 92 ? -9.715 6.988 -17.418 1.00 92.12 92 GLU A O 1
ATOM 747 N N . GLU A 1 93 ? -9.373 4.770 -17.552 1.00 94.88 93 GLU A N 1
ATOM 748 C CA . GLU A 1 93 ? -10.291 4.400 -16.473 1.00 94.88 93 GLU A CA 1
ATOM 749 C C . GLU A 1 93 ? -9.817 4.968 -15.126 1.00 94.88 93 GLU A C 1
ATOM 751 O O . GLU A 1 93 ? -10.608 5.524 -14.370 1.00 94.88 93 GLU A O 1
ATOM 756 N N . LEU A 1 94 ? -8.512 4.932 -14.841 1.00 95.25 94 LEU A N 1
ATOM 757 C CA . LEU A 1 94 ? -7.965 5.492 -13.602 1.00 95.25 94 LEU A CA 1
ATOM 758 C C . LEU A 1 94 ? -8.094 7.027 -13.531 1.00 95.25 94 LEU A C 1
ATOM 760 O O . LEU A 1 94 ? -8.309 7.581 -12.450 1.00 95.25 94 LEU A O 1
ATOM 764 N N . ILE A 1 95 ? -8.001 7.721 -14.672 1.00 96.69 95 ILE A N 1
ATOM 765 C CA . ILE A 1 95 ? -8.283 9.163 -14.774 1.00 96.69 95 ILE A CA 1
ATOM 766 C C . ILE A 1 95 ? -9.755 9.443 -14.449 1.00 96.69 95 ILE A C 1
ATOM 768 O O . ILE A 1 95 ? -10.041 10.384 -13.707 1.00 96.69 95 ILE A O 1
ATOM 772 N N . GLU A 1 96 ? -10.679 8.633 -14.971 1.00 97.75 96 GLU A N 1
ATOM 773 C CA . GLU A 1 96 ? -12.112 8.756 -14.680 1.00 97.75 96 GLU A CA 1
ATOM 774 C C . GLU A 1 96 ? -12.409 8.516 -13.195 1.00 97.75 96 GLU A C 1
ATOM 776 O O . GLU A 1 96 ? -13.112 9.313 -12.573 1.00 97.75 96 GLU A O 1
ATOM 781 N N . ILE A 1 97 ? -11.802 7.483 -12.603 1.00 97.94 97 ILE A N 1
ATOM 782 C CA . ILE A 1 97 ? -11.905 7.182 -11.169 1.00 97.94 97 ILE A CA 1
ATOM 783 C C . ILE A 1 97 ? -11.422 8.370 -10.332 1.00 97.94 97 ILE A C 1
ATOM 785 O O . ILE A 1 97 ? -12.127 8.815 -9.424 1.00 97.94 97 ILE A O 1
ATOM 789 N N . LEU A 1 98 ? -10.240 8.921 -10.640 1.00 98.00 98 LEU A N 1
ATOM 790 C CA . LEU A 1 98 ? -9.710 10.080 -9.920 1.00 98.00 98 LEU A CA 1
ATOM 791 C C . LEU A 1 98 ? -10.638 11.290 -10.040 1.00 98.00 98 LEU A C 1
ATOM 793 O O . LEU A 1 98 ? -10.857 11.989 -9.048 1.00 98.00 98 LEU A O 1
ATOM 797 N N . ALA A 1 99 ? -11.162 11.553 -11.238 1.00 97.69 99 ALA A N 1
ATOM 798 C CA . ALA A 1 99 ? -12.066 12.667 -11.480 1.00 97.69 99 ALA A CA 1
ATOM 799 C C . ALA A 1 99 ? -13.361 12.521 -10.672 1.00 97.69 99 ALA A C 1
ATOM 801 O O . ALA A 1 99 ? -13.794 13.487 -10.046 1.00 97.69 99 ALA A O 1
ATOM 802 N N . GLU A 1 100 ? -13.943 11.322 -10.632 1.00 97.56 100 GLU A N 1
ATOM 803 C CA . GLU A 1 100 ? -15.163 11.068 -9.872 1.00 97.56 100 GLU A CA 1
ATOM 804 C C . GLU A 1 100 ? -14.923 11.224 -8.367 1.00 97.56 100 GLU A C 1
ATOM 806 O O . GLU A 1 100 ? -15.618 12.011 -7.720 1.00 97.56 100 GLU A O 1
ATOM 811 N N . LEU A 1 101 ? -13.886 10.574 -7.826 1.00 96.94 101 LEU A N 1
ATOM 812 C CA . LEU A 1 101 ? -13.539 10.679 -6.407 1.00 96.94 101 LEU A CA 1
ATOM 813 C C . LEU A 1 101 ? -13.205 12.120 -5.994 1.00 96.94 101 LEU A C 1
ATOM 815 O O . LEU A 1 101 ? -13.580 12.548 -4.908 1.00 96.94 101 LEU A O 1
ATOM 819 N N . SER A 1 102 ? -12.546 12.890 -6.867 1.00 95.69 102 SER A N 1
ATOM 820 C CA . SER A 1 102 ? -12.196 14.294 -6.597 1.00 95.69 102 SER A CA 1
ATOM 821 C C . SER A 1 102 ? -13.375 15.261 -6.754 1.00 95.69 102 SER A C 1
ATOM 823 O O . SER A 1 102 ? -13.290 16.397 -6.290 1.00 95.69 102 SER A O 1
ATOM 825 N N . SER A 1 103 ? -14.452 14.858 -7.438 1.00 92.62 103 SER A N 1
ATOM 826 C CA . SER A 1 103 ? -15.619 15.720 -7.687 1.00 92.62 103 SER A CA 1
ATOM 827 C C . SER A 1 103 ? -16.549 15.848 -6.480 1.00 92.62 103 SER A C 1
ATOM 829 O O . SER A 1 103 ? -17.345 16.786 -6.408 1.00 92.62 103 SER A O 1
ATOM 831 N N . VAL A 1 104 ? -16.449 14.914 -5.533 1.00 89.44 104 VAL A N 1
ATOM 832 C CA . VAL A 1 104 ? -17.293 14.865 -4.342 1.00 89.44 104 VAL A CA 1
ATOM 833 C C . VAL A 1 104 ? -16.627 15.647 -3.215 1.00 89.44 104 VAL A C 1
ATOM 835 O O . VAL A 1 104 ? -15.573 15.273 -2.703 1.00 89.44 104 VAL A O 1
ATOM 838 N N . GLU A 1 105 ? -17.264 16.733 -2.786 1.00 88.81 105 GLU A N 1
ATOM 839 C CA . GLU A 1 105 ? -16.826 17.472 -1.605 1.00 88.81 105 GLU A CA 1
ATOM 840 C C . GLU A 1 105 ? -17.226 16.715 -0.328 1.00 88.81 105 GLU A C 1
ATOM 842 O O . GLU A 1 105 ? -18.405 16.590 0.012 1.00 88.81 105 GLU A O 1
ATOM 847 N N . MET A 1 106 ? -16.225 16.195 0.383 1.00 90.88 106 MET A N 1
ATOM 848 C CA . MET A 1 106 ? -16.404 15.418 1.608 1.00 90.88 106 MET A CA 1
ATOM 849 C C . MET A 1 106 ? -16.269 16.313 2.849 1.00 90.88 106 MET A C 1
ATOM 851 O O . MET A 1 106 ? -15.178 16.774 3.180 1.00 90.88 106 MET A O 1
ATOM 855 N N . ASN A 1 107 ? -17.364 16.510 3.586 1.00 93.38 107 ASN A N 1
ATOM 856 C CA . ASN A 1 107 ? -17.393 17.291 4.833 1.00 93.38 107 ASN A CA 1
ATOM 857 C C . ASN A 1 107 ? -17.042 16.436 6.070 1.00 93.38 107 ASN A C 1
ATOM 859 O O . ASN A 1 107 ? -17.844 16.312 6.994 1.00 93.38 107 ASN A O 1
ATOM 863 N N . LEU A 1 108 ? -15.858 15.817 6.071 1.00 94.75 108 LEU A N 1
ATOM 864 C CA . LEU A 1 108 ? -15.406 14.899 7.130 1.00 94.75 108 LEU A CA 1
ATOM 865 C C . LEU A 1 108 ? -14.864 15.652 8.354 1.00 94.75 108 LEU A C 1
ATOM 867 O O . LEU A 1 108 ? -14.051 16.575 8.226 1.00 94.75 108 LEU A O 1
ATOM 871 N N . THR A 1 109 ? -15.265 15.230 9.552 1.00 95.25 109 THR A N 1
ATOM 872 C CA . THR A 1 109 ? -14.930 15.893 10.825 1.00 95.25 109 THR A CA 1
ATOM 873 C C . THR A 1 109 ? -13.791 15.229 11.606 1.00 95.25 109 THR A C 1
ATOM 875 O O . THR A 1 109 ? -13.053 15.928 12.309 1.00 95.25 109 THR A O 1
ATOM 878 N N . GLY A 1 110 ? -13.562 13.936 11.416 1.00 93.44 110 GLY A N 1
ATOM 879 C CA . GLY A 1 110 ? -12.483 13.147 11.993 1.00 93.44 110 GLY A CA 1
ATOM 880 C C . GLY A 1 110 ? -11.186 13.220 11.187 1.00 93.44 110 GLY A C 1
ATOM 881 O O . GLY A 1 110 ? -11.186 13.323 9.959 1.00 93.44 110 GLY A O 1
ATOM 882 N N . ASP A 1 111 ? -10.057 13.142 11.894 1.00 90.56 111 ASP A N 1
ATOM 883 C CA . ASP A 1 111 ? -8.729 13.181 11.275 1.00 90.56 111 ASP A CA 1
ATOM 884 C C . ASP A 1 111 ? -8.468 11.953 10.395 1.00 90.56 111 ASP A C 1
ATOM 886 O O . ASP A 1 111 ? -8.021 12.104 9.262 1.00 90.56 111 ASP A O 1
ATOM 890 N N . ALA A 1 112 ? -8.791 10.745 10.873 1.00 87.12 112 ALA A N 1
ATOM 891 C CA . ALA A 1 112 ? -8.501 9.514 10.134 1.00 87.12 112 ALA A CA 1
ATOM 892 C C . ALA A 1 112 ? -9.246 9.421 8.782 1.00 87.12 112 ALA A C 1
ATOM 894 O O . ALA A 1 112 ? -8.574 9.177 7.775 1.00 87.12 112 ALA A O 1
ATOM 895 N N . PRO A 1 113 ? -10.568 9.687 8.691 1.00 93.50 113 PRO A N 1
ATOM 896 C CA . PRO A 1 113 ? -11.264 9.721 7.404 1.00 93.50 113 PRO A CA 1
ATOM 897 C C . PRO A 1 113 ? -10.727 10.785 6.444 1.00 93.50 113 PRO A C 1
ATOM 899 O O . PRO A 1 113 ? -10.573 10.507 5.255 1.00 93.50 113 PRO A O 1
ATOM 902 N N . ARG A 1 114 ? -10.390 11.987 6.941 1.00 94.62 114 ARG A N 1
ATOM 903 C CA . ARG A 1 114 ? -9.779 13.044 6.116 1.00 94.62 114 ARG A CA 1
ATOM 904 C C . ARG A 1 114 ? -8.423 12.630 5.558 1.00 94.62 114 ARG A C 1
ATOM 906 O O . ARG A 1 114 ? -8.184 12.826 4.368 1.00 94.62 114 ARG A O 1
ATOM 913 N N . SER A 1 115 ? -7.557 12.064 6.397 1.00 88.81 115 SER A N 1
ATOM 914 C CA . SER A 1 115 ? -6.245 11.577 5.968 1.00 88.81 115 SER A CA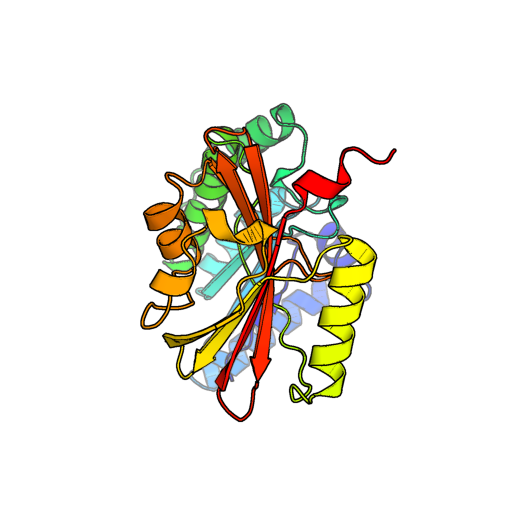 1
ATOM 915 C C . SER A 1 115 ? -6.388 10.464 4.934 1.00 88.81 115 SER A C 1
ATOM 917 O O . SER A 1 115 ? -5.793 10.564 3.868 1.00 88.81 115 SER A O 1
ATOM 919 N N . CYS A 1 116 ? -7.259 9.476 5.172 1.00 90.69 116 CYS A N 1
ATOM 920 C CA . CYS A 1 116 ? -7.518 8.406 4.204 1.00 90.69 116 CYS A CA 1
ATOM 921 C C . CYS A 1 116 ? -8.059 8.948 2.871 1.00 90.69 116 CYS A C 1
ATOM 923 O O . CYS A 1 116 ? -7.633 8.499 1.810 1.00 90.69 116 CYS A O 1
ATOM 925 N N . HIS A 1 117 ? -8.973 9.926 2.902 1.00 96.38 117 HIS A N 1
ATOM 926 C CA . HIS A 1 117 ? -9.483 10.567 1.688 1.00 96.38 117 HIS A CA 1
ATOM 927 C C . HIS A 1 117 ? -8.351 11.217 0.880 1.00 96.38 117 HIS A C 1
ATOM 929 O O . HIS A 1 117 ? -8.218 10.970 -0.319 1.00 96.38 117 HIS A O 1
ATOM 935 N N . ALA A 1 118 ? -7.512 12.015 1.547 1.00 89.69 118 ALA A N 1
ATOM 936 C CA . ALA A 1 118 ? -6.377 12.673 0.914 1.00 89.69 118 ALA A CA 1
ATOM 937 C C . ALA A 1 118 ? -5.375 11.656 0.345 1.00 89.69 118 ALA A C 1
ATOM 939 O O . ALA A 1 118 ? -4.955 11.803 -0.800 1.00 89.69 118 ALA A O 1
ATOM 940 N N . GLU A 1 119 ? -5.047 10.605 1.101 1.00 86.31 119 GLU A N 1
ATOM 941 C CA . GLU A 1 119 ? -4.123 9.543 0.689 1.00 86.31 119 GLU A CA 1
ATOM 942 C C . GLU A 1 119 ? -4.623 8.762 -0.531 1.00 86.31 119 GLU A C 1
ATOM 944 O O . GLU A 1 119 ? -3.835 8.469 -1.428 1.00 86.31 119 GLU A O 1
ATOM 949 N N . VAL A 1 120 ? -5.923 8.451 -0.611 1.00 94.31 120 VAL A N 1
ATOM 950 C CA . VAL A 1 120 ? -6.507 7.773 -1.781 1.00 94.31 120 VAL A CA 1
ATOM 951 C C . VAL A 1 120 ? -6.333 8.618 -3.041 1.00 94.31 120 VAL A C 1
ATOM 953 O O . VAL A 1 120 ? -5.825 8.122 -4.049 1.00 94.31 120 VAL A O 1
ATOM 956 N N . LEU A 1 121 ? -6.714 9.898 -2.981 1.00 96.00 121 LEU A N 1
ATOM 957 C CA . LEU A 1 121 ? -6.599 10.806 -4.122 1.00 96.00 121 LEU A CA 1
ATOM 958 C C . LEU A 1 121 ? -5.139 11.037 -4.516 1.00 96.00 121 LEU A C 1
ATOM 960 O O . LEU A 1 121 ? -4.807 11.021 -5.701 1.00 96.00 121 LEU A O 1
ATOM 964 N N . ASP A 1 122 ? -4.269 11.253 -3.531 1.00 88.62 122 ASP A N 1
ATOM 965 C CA . ASP A 1 122 ? -2.854 11.522 -3.763 1.00 88.62 122 ASP A CA 1
ATOM 966 C C . ASP A 1 122 ? -2.125 10.315 -4.350 1.00 88.62 122 ASP A C 1
ATOM 968 O O . ASP A 1 122 ? -1.326 10.465 -5.271 1.00 88.62 122 ASP A O 1
ATOM 972 N N . ARG A 1 123 ? -2.462 9.102 -3.903 1.00 85.38 123 ARG A N 1
ATOM 973 C CA . ARG A 1 123 ? -1.885 7.863 -4.430 1.00 85.38 123 ARG A CA 1
ATOM 974 C C . ARG A 1 123 ? -2.278 7.616 -5.883 1.00 85.38 123 ARG A C 1
ATOM 976 O O . ARG A 1 123 ? -1.410 7.273 -6.683 1.00 85.38 123 ARG A O 1
ATOM 983 N N . ILE A 1 124 ? -3.546 7.830 -6.244 1.00 91.88 124 ILE A N 1
ATOM 984 C CA . ILE A 1 124 ? -3.996 7.711 -7.640 1.00 91.88 124 ILE A CA 1
ATOM 985 C C . ILE A 1 124 ? -3.349 8.801 -8.506 1.00 91.88 124 ILE A C 1
ATOM 987 O O . ILE A 1 124 ? -2.814 8.500 -9.572 1.00 91.88 124 ILE A O 1
ATOM 991 N N . ARG A 1 125 ? -3.343 10.060 -8.044 1.00 91.25 125 ARG A N 1
ATOM 992 C CA . ARG A 1 125 ? -2.714 11.181 -8.761 1.00 91.25 125 ARG A CA 1
ATOM 993 C C . ARG A 1 125 ? -1.226 10.938 -8.989 1.00 91.25 125 ARG A C 1
ATOM 995 O O . ARG A 1 125 ? -0.765 11.045 -10.121 1.00 91.25 125 ARG A O 1
ATOM 1002 N N . SER A 1 126 ? -0.505 10.553 -7.940 1.00 82.69 126 SER A N 1
ATOM 1003 C CA . SER A 1 126 ? 0.925 10.250 -8.002 1.00 82.69 126 SER A CA 1
ATOM 1004 C C . SER A 1 126 ? 1.216 9.134 -8.997 1.00 82.69 126 SER A C 1
ATOM 1006 O O . SER A 1 126 ? 2.146 9.271 -9.783 1.00 82.69 126 SER A O 1
ATOM 1008 N N . HIS A 1 127 ? 0.396 8.077 -9.017 1.00 81.12 127 HIS A N 1
ATOM 1009 C CA . HIS A 1 127 ? 0.522 6.990 -9.988 1.00 81.12 127 HIS A CA 1
ATOM 1010 C C . HIS A 1 127 ? 0.202 7.442 -11.426 1.00 81.12 127 HIS A C 1
ATOM 1012 O O . HIS A 1 127 ? 0.801 6.963 -12.381 1.00 81.12 127 HIS A O 1
ATOM 1018 N N . LEU A 1 128 ? -0.709 8.397 -11.630 1.00 83.88 128 LEU A N 1
ATOM 1019 C CA . LEU A 1 128 ? -0.972 8.949 -12.963 1.00 83.88 128 LEU A CA 1
ATOM 1020 C C . LEU A 1 128 ? 0.146 9.881 -13.456 1.00 83.88 128 LEU A C 1
ATOM 1022 O O . LEU A 1 128 ? 0.465 9.861 -14.649 1.00 83.88 128 LEU A O 1
ATOM 1026 N N . GLU A 1 129 ? 0.713 10.711 -12.582 1.00 80.31 129 GLU A N 1
ATOM 1027 C CA . GLU A 1 129 ? 1.778 11.673 -12.908 1.00 80.31 129 GLU A CA 1
ATOM 1028 C C . GLU A 1 129 ? 3.125 10.987 -13.105 1.00 80.31 129 GLU A C 1
ATOM 1030 O O . GLU A 1 129 ? 3.834 11.242 -14.077 1.00 80.31 129 GLU A O 1
ATOM 1035 N N . ASN A 1 130 ? 3.436 10.071 -12.200 1.00 67.62 130 ASN A N 1
ATOM 1036 C CA . ASN A 1 130 ? 4.576 9.191 -12.269 1.00 67.62 130 ASN A CA 1
ATOM 1037 C C . ASN A 1 130 ? 3.988 7.785 -12.351 1.00 67.62 130 ASN A C 1
ATOM 1039 O O . ASN A 1 130 ? 3.736 7.209 -11.291 1.00 67.62 130 ASN A O 1
ATOM 1043 N N . PRO A 1 131 ? 3.718 7.254 -13.566 1.00 52.06 131 PRO A N 1
ATOM 1044 C CA . PRO A 1 131 ? 3.324 5.862 -13.773 1.00 52.06 131 PRO A CA 1
ATOM 1045 C C . PRO A 1 131 ? 4.462 4.959 -13.316 1.00 52.06 131 PRO A C 1
ATOM 1047 O O . PRO A 1 131 ? 5.284 4.473 -14.083 1.00 52.06 131 PRO A O 1
ATOM 1050 N N . VAL A 1 132 ? 4.529 4.826 -12.004 1.00 44.16 132 VAL A N 1
ATOM 1051 C CA . VAL A 1 132 ? 5.362 3.936 -11.238 1.00 44.16 132 VAL A CA 1
ATOM 1052 C C . VAL A 1 132 ? 4.356 2.957 -10.681 1.00 44.16 132 VAL A C 1
ATOM 1054 O O . VAL A 1 132 ? 3.524 3.289 -9.829 1.00 44.16 132 VAL A O 1
ATOM 1057 N N . ASP A 1 133 ? 4.383 1.756 -11.236 1.00 34.88 133 ASP A N 1
ATOM 1058 C CA . ASP A 1 133 ? 3.670 0.627 -10.677 1.00 34.88 133 ASP A CA 1
ATOM 1059 C C . ASP A 1 133 ? 4.144 0.424 -9.225 1.00 34.88 133 ASP A C 1
ATOM 1061 O O . ASP A 1 133 ? 5.254 -0.041 -8.973 1.00 34.88 133 ASP A O 1
ATOM 1065 N N . LEU A 1 134 ? 3.248 0.756 -8.291 1.00 39.09 134 LEU A N 1
ATOM 1066 C CA . LEU A 1 134 ? 3.193 0.381 -6.874 1.00 39.09 134 LEU A CA 1
ATOM 1067 C C . LEU A 1 134 ? 3.745 1.302 -5.772 1.00 39.09 134 LEU A C 1
ATOM 1069 O O . LEU A 1 134 ? 4.891 1.740 -5.718 1.00 39.09 134 LEU A O 1
ATOM 1073 N N . VAL A 1 135 ? 2.887 1.371 -4.751 1.00 31.72 135 VAL A N 1
ATOM 1074 C CA . VAL A 1 135 ? 3.143 1.750 -3.363 1.00 31.72 135 VAL A CA 1
ATOM 1075 C C . VAL A 1 135 ? 3.223 0.487 -2.481 1.00 31.72 135 VAL A C 1
ATOM 1077 O O . VAL A 1 135 ? 2.527 -0.508 -2.691 1.00 31.72 135 VAL A O 1
ATOM 1080 N N . VAL A 1 136 ? 4.108 0.589 -1.490 1.00 31.52 136 VAL A N 1
ATOM 1081 C CA . VAL A 1 136 ? 4.668 -0.392 -0.542 1.00 31.52 136 VAL A CA 1
ATOM 1082 C C . VAL A 1 136 ? 3.672 -0.927 0.505 1.00 31.52 136 VAL A C 1
ATOM 1084 O O . VAL A 1 136 ? 2.888 -0.142 1.028 1.00 31.52 136 VAL A O 1
ATOM 1087 N N . SER A 1 137 ? 3.773 -2.216 0.887 1.00 29.12 137 SER A N 1
ATOM 1088 C CA . SER A 1 137 ? 3.705 -2.698 2.293 1.00 29.12 137 SER A CA 1
ATOM 1089 C C . SER A 1 137 ? 3.810 -4.234 2.431 1.00 29.12 137 SER A C 1
ATOM 1091 O O . SER A 1 137 ? 3.153 -4.987 1.718 1.00 29.12 137 SER A O 1
ATOM 1093 N N . SER A 1 138 ? 4.570 -4.651 3.451 1.00 27.23 138 SER A N 1
ATOM 1094 C CA . SER A 1 138 ? 4.716 -5.976 4.087 1.00 27.23 138 SER A CA 1
ATOM 1095 C C . SER A 1 138 ? 5.576 -7.052 3.399 1.00 27.23 138 SER A C 1
ATOM 1097 O O . SER A 1 138 ? 5.177 -7.761 2.480 1.00 27.23 138 SER A O 1
ATOM 1099 N N . VAL A 1 139 ? 6.788 -7.189 3.948 1.00 36.16 139 VAL A N 1
ATOM 1100 C CA . VAL A 1 139 ? 7.697 -8.332 3.818 1.00 36.16 139 VAL A CA 1
ATOM 1101 C C . VAL A 1 139 ? 7.077 -9.541 4.516 1.00 36.16 139 VAL A C 1
ATOM 1103 O O . VAL A 1 139 ? 6.514 -9.417 5.604 1.00 36.16 139 VAL A O 1
ATOM 1106 N N . LEU A 1 140 ? 7.214 -10.713 3.904 1.00 36.56 140 LEU A N 1
ATOM 1107 C CA . LEU A 1 140 ? 6.822 -11.990 4.483 1.00 36.56 140 LEU A CA 1
ATOM 1108 C C . LEU A 1 140 ? 7.618 -12.232 5.781 1.00 36.56 140 LEU A C 1
ATOM 1110 O O . LEU A 1 140 ? 8.784 -12.619 5.739 1.00 36.56 140 LEU A O 1
ATOM 1114 N N . MET A 1 141 ? 7.005 -12.023 6.950 1.00 36.00 141 MET A N 1
ATOM 1115 C CA . MET A 1 141 ? 7.488 -12.669 8.169 1.00 36.00 141 MET A CA 1
ATOM 1116 C C . MET A 1 141 ? 7.144 -14.150 8.038 1.00 36.00 141 MET A C 1
ATOM 1118 O O . MET A 1 141 ? 6.018 -14.559 8.323 1.00 36.00 141 MET A O 1
ATOM 1122 N N . THR A 1 142 ? 8.090 -14.977 7.585 1.00 36.78 142 THR A N 1
ATOM 1123 C CA . THR A 1 142 ? 7.982 -16.394 7.941 1.00 36.78 142 THR A CA 1
ATOM 1124 C C . THR A 1 142 ? 8.102 -16.458 9.459 1.00 36.78 142 THR A C 1
ATOM 1126 O O . THR A 1 142 ? 9.073 -15.990 10.041 1.00 36.78 142 THR A O 1
ATOM 1129 N N . SER A 1 143 ? 7.095 -17.008 10.127 1.00 37.00 143 SER A N 1
ATOM 1130 C CA . SER A 1 143 ? 7.111 -17.278 11.566 1.00 37.00 143 SER A CA 1
ATOM 1131 C C . SER A 1 143 ? 8.019 -18.468 11.916 1.00 37.00 143 SER A C 1
ATOM 1133 O O . SER A 1 143 ? 7.757 -19.182 12.884 1.00 37.00 143 SER A O 1
ATOM 1135 N N . ARG A 1 144 ? 9.029 -18.751 11.084 1.00 39.97 144 ARG A N 1
ATOM 1136 C CA . ARG A 1 144 ? 10.015 -19.807 11.297 1.00 39.97 144 ARG A CA 1
ATOM 1137 C C . ARG A 1 144 ? 11.357 -19.149 11.620 1.00 39.97 144 ARG A C 1
ATOM 1139 O O . ARG A 1 144 ? 11.713 -18.184 10.946 1.00 39.97 144 ARG A O 1
ATOM 1146 N N . PRO A 1 145 ? 12.094 -19.648 12.624 1.00 49.53 145 PRO A N 1
ATOM 1147 C CA . PRO A 1 145 ? 13.474 -19.238 12.842 1.00 49.53 145 PRO A CA 1
ATOM 1148 C C . PRO A 1 145 ? 14.263 -19.416 11.544 1.00 49.53 145 PRO A C 1
ATOM 1150 O O . PRO A 1 145 ? 14.083 -20.420 10.852 1.00 49.53 145 PRO A O 1
ATOM 1153 N N . ILE A 1 146 ? 15.127 -18.458 11.209 1.00 59.12 146 ILE A N 1
ATOM 1154 C CA . ILE A 1 146 ? 16.057 -18.635 10.096 1.00 59.12 146 ILE A CA 1
ATOM 1155 C C . ILE A 1 146 ? 17.121 -19.645 10.536 1.00 59.12 146 ILE A C 1
ATOM 1157 O O . ILE A 1 146 ? 18.179 -19.268 11.043 1.00 59.12 146 ILE A O 1
ATOM 1161 N N . ASP A 1 147 ? 16.874 -20.933 10.332 1.00 64.12 147 ASP A N 1
ATOM 1162 C CA . ASP A 1 147 ? 17.939 -21.922 10.416 1.00 64.12 147 ASP A CA 1
ATOM 1163 C C . ASP A 1 147 ? 18.814 -21.903 9.145 1.00 64.12 147 ASP A C 1
ATOM 1165 O O . ASP A 1 147 ? 18.540 -21.231 8.145 1.00 64.12 147 ASP A O 1
ATOM 1169 N N . ARG A 1 148 ? 19.946 -22.612 9.202 1.00 68.94 148 ARG A N 1
ATOM 1170 C CA . ARG A 1 148 ? 20.888 -22.709 8.073 1.00 68.94 148 ARG A CA 1
ATOM 1171 C C . ARG A 1 148 ? 20.273 -23.378 6.842 1.00 68.94 148 ARG A C 1
ATOM 1173 O O . ARG A 1 148 ? 20.794 -23.190 5.743 1.00 68.94 148 ARG A O 1
ATOM 1180 N N . GLU A 1 149 ? 19.215 -24.161 7.023 1.00 70.62 149 GLU A N 1
ATOM 1181 C CA . GLU A 1 149 ? 18.537 -24.884 5.953 1.00 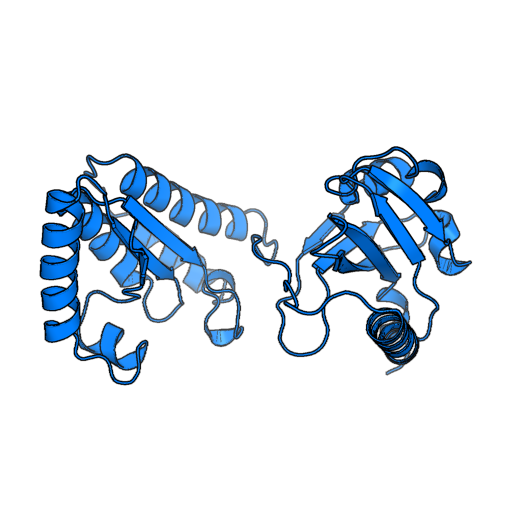70.62 149 GLU A CA 1
ATOM 1182 C C . GLU A 1 149 ? 17.734 -23.902 5.098 1.00 70.62 149 GLU A C 1
ATOM 1184 O O . GLU A 1 149 ? 18.032 -23.774 3.914 1.00 70.62 149 GLU A O 1
ATOM 1189 N N . ALA A 1 150 ? 16.881 -23.070 5.708 1.00 67.38 150 ALA A N 1
ATOM 1190 C CA . ALA A 1 150 ? 16.116 -22.036 5.000 1.00 67.38 150 ALA A CA 1
ATOM 1191 C C . ALA A 1 150 ? 17.006 -21.039 4.224 1.00 67.38 150 ALA A C 1
ATOM 1193 O O . ALA A 1 150 ? 16.665 -20.584 3.131 1.00 67.38 150 ALA A O 1
ATOM 1194 N N . GLN A 1 151 ? 18.181 -20.710 4.771 1.00 73.38 151 GLN A N 1
ATOM 1195 C CA . GLN A 1 151 ? 19.172 -19.853 4.102 1.00 73.38 151 GLN A CA 1
ATOM 1196 C C . GLN A 1 151 ? 19.771 -20.526 2.864 1.00 73.38 151 GLN A C 1
ATOM 1198 O O . GLN A 1 151 ? 19.977 -19.879 1.836 1.00 73.38 151 GLN A O 1
ATOM 1203 N N . SER A 1 152 ? 20.088 -21.816 2.985 1.00 78.81 152 SER A N 1
ATOM 1204 C CA . SER A 1 152 ? 20.685 -22.602 1.906 1.00 78.81 152 SER A CA 1
ATOM 1205 C C . SER A 1 152 ? 19.668 -22.863 0.799 1.00 78.81 152 SER A C 1
ATOM 1207 O O . SER A 1 152 ? 20.017 -22.747 -0.371 1.00 78.81 152 SER A O 1
ATOM 1209 N N . GLU A 1 153 ? 18.412 -23.136 1.159 1.00 77.25 153 GLU A N 1
ATOM 1210 C CA . GLU A 1 153 ? 17.296 -23.299 0.224 1.00 77.25 153 GLU A CA 1
ATOM 1211 C C . GLU A 1 153 ? 17.039 -22.024 -0.579 1.00 77.25 153 GLU A C 1
ATOM 1213 O O . GLU A 1 153 ? 17.014 -22.080 -1.808 1.00 77.25 153 GLU A O 1
ATOM 1218 N N . LEU A 1 154 ? 16.923 -20.862 0.083 1.00 75.69 154 LEU A N 1
ATOM 1219 C CA . LEU A 1 154 ? 16.725 -19.596 -0.626 1.00 75.69 154 LEU A CA 1
ATOM 1220 C C . LEU A 1 154 ? 17.903 -19.299 -1.559 1.00 75.69 154 LEU A C 1
ATOM 1222 O O . LEU A 1 154 ? 17.693 -18.943 -2.713 1.00 75.69 154 LEU A O 1
ATOM 1226 N N . ARG A 1 155 ? 19.146 -19.469 -1.092 1.00 83.69 155 ARG A N 1
ATOM 1227 C CA . ARG A 1 155 ? 20.330 -19.250 -1.935 1.00 83.69 155 ARG A CA 1
ATOM 1228 C C . ARG A 1 155 ? 20.337 -20.183 -3.147 1.00 83.69 155 ARG A C 1
ATOM 1230 O O . ARG A 1 155 ? 20.573 -19.709 -4.252 1.00 83.69 155 ARG A O 1
ATOM 1237 N N . ALA A 1 156 ? 20.062 -21.474 -2.957 1.00 80.00 156 ALA A N 1
ATOM 1238 C CA . ALA A 1 156 ? 20.016 -22.450 -4.043 1.00 80.00 156 ALA A CA 1
ATOM 1239 C C . ALA A 1 156 ? 18.927 -22.109 -5.069 1.00 80.00 156 ALA A C 1
ATOM 1241 O O . ALA A 1 156 ? 19.203 -22.117 -6.264 1.00 80.00 156 ALA A O 1
ATOM 1242 N N . MET A 1 157 ? 17.735 -21.727 -4.601 1.00 77.94 157 MET A N 1
ATOM 1243 C CA . MET A 1 157 ? 16.635 -21.271 -5.453 1.00 77.94 157 MET A CA 1
ATOM 1244 C C . MET A 1 157 ? 17.036 -20.045 -6.283 1.00 77.94 157 MET A C 1
ATOM 1246 O O . MET A 1 157 ? 16.802 -20.021 -7.484 1.00 77.94 157 MET A O 1
ATOM 1250 N N . LEU A 1 158 ? 17.689 -19.048 -5.674 1.00 79.75 158 LEU A N 1
ATOM 1251 C CA . LEU A 1 158 ? 18.148 -17.855 -6.395 1.00 79.75 158 LEU A CA 1
ATOM 1252 C C . LEU A 1 158 ? 19.234 -18.175 -7.429 1.00 79.75 158 LEU A C 1
ATOM 1254 O O . LEU A 1 158 ? 19.235 -17.592 -8.509 1.00 79.75 158 LEU A O 1
ATOM 1258 N N . VAL A 1 159 ? 20.146 -19.101 -7.126 1.00 84.06 159 VAL A N 1
ATOM 1259 C CA . VAL A 1 159 ? 21.161 -19.552 -8.090 1.00 84.06 159 VAL A CA 1
ATOM 1260 C C . VAL A 1 159 ? 20.513 -20.295 -9.256 1.00 84.06 159 VAL A C 1
ATOM 1262 O O . VAL A 1 159 ? 20.890 -20.065 -10.403 1.00 84.06 159 VAL A O 1
ATOM 1265 N N . GLU A 1 160 ? 19.540 -21.164 -8.983 1.00 77.12 160 GLU A N 1
ATOM 1266 C CA . GLU A 1 160 ? 18.792 -21.889 -10.012 1.00 77.12 160 GLU A CA 1
ATOM 1267 C C . GLU A 1 160 ? 17.985 -20.932 -10.899 1.00 77.12 160 GLU A C 1
ATOM 1269 O O . GLU A 1 160 ? 18.032 -21.038 -12.123 1.00 77.12 160 GLU A O 1
ATOM 1274 N N . GLU A 1 161 ? 17.295 -19.966 -10.292 1.00 75.50 161 GLU A N 1
ATOM 1275 C CA . GLU A 1 161 ? 16.442 -19.016 -10.998 1.00 75.50 161 GLU A CA 1
ATOM 1276 C C . GLU A 1 161 ? 17.260 -17.998 -11.798 1.00 75.50 161 GLU A C 1
ATOM 1278 O O . GLU A 1 161 ? 17.006 -17.816 -12.981 1.00 75.50 161 GLU A O 1
ATOM 1283 N N . PHE A 1 162 ? 18.275 -17.363 -11.204 1.00 75.88 162 PHE A N 1
ATOM 1284 C CA . PHE A 1 162 ? 19.003 -16.246 -11.825 1.00 75.88 162 PHE A CA 1
ATOM 1285 C C . PHE A 1 162 ? 20.344 -16.640 -12.451 1.00 75.88 162 PHE A C 1
ATOM 1287 O O . PHE A 1 162 ? 21.043 -15.772 -12.976 1.00 75.88 162 PHE A O 1
ATOM 1294 N N . ALA A 1 163 ? 20.723 -17.920 -12.390 1.00 83.81 163 ALA A N 1
ATOM 1295 C CA . ALA A 1 163 ? 21.989 -18.449 -12.902 1.00 83.81 163 ALA A CA 1
ATOM 1296 C C . ALA A 1 163 ? 23.242 -17.710 -12.380 1.00 83.81 163 ALA A C 1
ATOM 1298 O O . ALA A 1 163 ? 24.282 -17.686 -13.043 1.00 83.81 163 ALA A O 1
ATOM 1299 N N . CYS A 1 164 ? 23.165 -17.105 -11.190 1.00 84.19 164 CYS A N 1
ATOM 1300 C CA . CYS A 1 164 ? 24.274 -16.385 -10.571 1.00 84.19 164 CYS A CA 1
ATOM 1301 C C . CYS A 1 164 ? 24.263 -16.518 -9.044 1.00 84.19 164 CYS A C 1
ATOM 1303 O O . CYS A 1 164 ? 23.216 -16.673 -8.418 1.00 84.19 164 CYS A O 1
ATOM 1305 N N . GLU A 1 165 ? 25.448 -16.441 -8.434 1.00 92.25 165 GLU A N 1
ATOM 1306 C CA . GLU A 1 165 ? 25.566 -16.352 -6.977 1.00 92.25 165 GLU A CA 1
ATOM 1307 C C . GLU A 1 165 ? 25.028 -14.999 -6.495 1.00 92.25 165 GLU A C 1
ATOM 1309 O O . GLU A 1 165 ? 25.490 -13.972 -6.995 1.00 92.25 165 GLU A O 1
ATOM 1314 N N . PRO A 1 166 ? 24.086 -14.949 -5.538 1.00 92.38 166 PRO A N 1
ATOM 1315 C CA . PRO A 1 166 ? 23.573 -13.686 -5.025 1.00 92.38 166 PRO A CA 1
ATOM 1316 C C . PRO A 1 166 ? 24.628 -12.944 -4.198 1.00 92.38 166 PRO A C 1
ATOM 1318 O O . PRO A 1 166 ? 25.425 -13.550 -3.483 1.00 92.38 166 PRO A O 1
ATOM 1321 N N . MET A 1 167 ? 24.581 -11.613 -4.231 1.00 94.50 167 MET A N 1
ATOM 1322 C CA . MET A 1 167 ? 25.263 -10.782 -3.241 1.00 94.50 167 MET A CA 1
ATOM 1323 C C . MET A 1 167 ? 24.529 -10.915 -1.908 1.00 94.50 167 MET A C 1
ATOM 1325 O O . MET A 1 167 ? 23.309 -10.766 -1.874 1.00 94.50 167 MET A O 1
ATOM 1329 N N . LEU A 1 168 ? 25.248 -11.173 -0.819 1.00 94.25 168 LEU A N 1
ATOM 1330 C CA . LEU A 1 168 ? 24.668 -11.294 0.521 1.00 94.25 168 LEU A CA 1
ATOM 1331 C C . LEU A 1 168 ? 25.064 -10.084 1.364 1.00 94.25 168 LEU A C 1
ATOM 1333 O O . LEU A 1 168 ? 26.242 -9.787 1.497 1.00 94.25 168 LEU A O 1
ATOM 1337 N N . VAL A 1 169 ? 24.086 -9.417 1.963 1.00 93.75 169 VAL A N 1
ATOM 1338 C CA . VAL A 1 169 ? 24.264 -8.343 2.943 1.00 93.75 169 VAL A CA 1
ATOM 1339 C C . VAL A 1 169 ? 23.723 -8.844 4.277 1.00 93.75 169 VAL A C 1
ATOM 1341 O O . VAL A 1 169 ? 22.544 -9.184 4.378 1.00 93.75 169 VAL A O 1
ATOM 1344 N N . GLU A 1 170 ? 24.561 -8.894 5.307 1.00 93.31 170 GLU A N 1
ATOM 1345 C CA . GLU A 1 170 ? 24.119 -9.211 6.666 1.00 93.31 170 GLU A CA 1
ATOM 1346 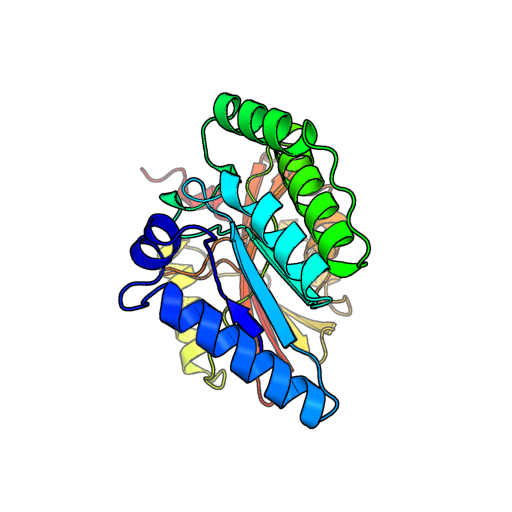C C . GLU A 1 170 ? 24.006 -7.935 7.500 1.00 93.31 170 GLU A C 1
ATOM 1348 O O . GLU A 1 170 ? 24.814 -7.014 7.365 1.00 93.31 170 GLU A O 1
ATOM 1353 N N . ALA A 1 171 ? 23.005 -7.880 8.377 1.00 90.62 171 ALA A N 1
ATOM 1354 C CA . ALA A 1 171 ? 22.830 -6.783 9.316 1.00 90.62 171 ALA A CA 1
ATOM 1355 C C . ALA A 1 171 ? 22.433 -7.272 10.710 1.00 90.62 171 ALA A C 1
ATOM 1357 O O . ALA A 1 171 ? 21.706 -8.256 10.868 1.00 90.62 171 ALA A O 1
ATOM 1358 N N . GLU A 1 172 ? 22.880 -6.536 11.719 1.00 89.88 172 GLU A N 1
ATOM 1359 C CA . GLU A 1 172 ? 22.538 -6.721 13.129 1.00 89.88 172 GLU A CA 1
ATOM 1360 C C . GLU A 1 172 ? 22.029 -5.377 13.657 1.00 89.88 172 GLU A C 1
ATOM 1362 O O . GLU A 1 172 ? 22.605 -4.333 13.349 1.00 89.88 172 GLU A O 1
ATOM 1367 N N . ASP A 1 173 ? 20.879 -5.382 14.335 1.00 84.88 173 ASP A N 1
ATOM 1368 C CA . ASP A 1 173 ? 20.182 -4.164 14.784 1.00 84.88 173 ASP A CA 1
ATOM 1369 C C . ASP A 1 173 ? 19.963 -3.114 13.671 1.00 84.88 173 ASP A C 1
ATOM 1371 O O . ASP A 1 173 ? 20.010 -1.904 13.889 1.00 84.88 173 ASP A O 1
ATOM 1375 N N . GLY A 1 174 ? 19.736 -3.585 12.439 1.00 81.44 174 GLY A N 1
ATOM 1376 C CA . GLY A 1 174 ? 19.516 -2.732 11.266 1.00 81.44 174 GLY A CA 1
ATOM 1377 C C . GLY A 1 174 ? 20.783 -2.088 10.689 1.00 81.44 174 GLY A C 1
ATOM 1378 O O . GLY A 1 174 ? 20.677 -1.326 9.728 1.00 81.44 174 GLY A O 1
ATOM 1379 N N . ILE A 1 175 ? 21.969 -2.403 11.216 1.00 91.12 175 ILE A N 1
ATOM 1380 C CA . ILE A 1 175 ? 23.261 -1.928 10.708 1.00 91.12 175 ILE A CA 1
ATOM 1381 C C . ILE A 1 175 ? 23.951 -3.040 9.923 1.00 91.12 175 ILE A C 1
ATOM 1383 O O . ILE A 1 175 ? 24.086 -4.159 10.415 1.00 91.12 175 ILE A O 1
ATOM 1387 N N . VAL A 1 176 ? 24.411 -2.731 8.709 1.00 94.81 176 VAL A N 1
ATOM 1388 C CA . VAL A 1 176 ? 25.122 -3.685 7.849 1.00 94.81 176 VAL A CA 1
ATOM 1389 C C . VAL A 1 176 ? 26.445 -4.084 8.502 1.00 94.81 176 VAL A C 1
ATOM 1391 O O . VAL A 1 176 ? 27.327 -3.246 8.699 1.00 94.81 176 VAL A O 1
ATOM 1394 N N . SER A 1 177 ? 26.592 -5.366 8.823 1.00 95.62 177 SER A N 1
ATOM 1395 C CA . SER A 1 177 ? 27.767 -5.927 9.494 1.00 95.62 177 SER A CA 1
ATOM 1396 C C . SER A 1 177 ? 28.743 -6.582 8.518 1.00 95.62 177 SER A C 1
ATOM 1398 O O . SER A 1 177 ? 29.954 -6.523 8.734 1.00 95.62 177 SER A O 1
ATOM 1400 N N . SER A 1 178 ? 28.244 -7.177 7.432 1.00 96.50 178 SER A N 1
ATOM 1401 C CA . SER A 1 178 ? 29.064 -7.833 6.411 1.00 96.50 178 SER A CA 1
ATOM 1402 C C . SER A 1 178 ? 28.395 -7.778 5.033 1.00 96.50 178 SER A C 1
ATOM 1404 O O . SER A 1 178 ? 27.173 -7.642 4.921 1.00 96.50 178 SER A O 1
ATOM 1406 N N . VAL A 1 179 ? 29.210 -7.875 3.978 1.00 96.19 179 VAL A N 1
ATOM 1407 C CA . VAL A 1 179 ? 28.739 -8.045 2.599 1.00 96.19 179 VAL A CA 1
ATOM 1408 C C . VAL A 1 179 ? 29.617 -9.069 1.873 1.00 96.19 179 VAL A C 1
ATOM 1410 O O . VAL A 1 179 ? 30.836 -8.909 1.824 1.00 96.19 179 VAL A O 1
ATOM 1413 N N . GLU A 1 180 ? 29.008 -10.096 1.279 1.00 95.81 180 GLU A N 1
ATOM 1414 C CA . GLU A 1 180 ? 29.648 -11.010 0.325 1.00 95.81 180 GLU A CA 1
ATOM 1415 C C . GLU A 1 180 ? 29.335 -10.540 -1.101 1.00 95.81 180 GLU A C 1
ATOM 1417 O O . GLU A 1 180 ? 28.171 -10.516 -1.507 1.00 95.81 180 GLU A O 1
ATOM 1422 N N . VAL A 1 181 ? 30.367 -10.157 -1.863 1.00 94.62 181 VAL A N 1
ATOM 1423 C CA . VAL A 1 181 ? 30.219 -9.548 -3.196 1.00 94.62 181 VAL A CA 1
ATOM 1424 C C . VAL A 1 181 ? 30.685 -10.522 -4.288 1.00 94.62 181 VAL A C 1
ATOM 1426 O O . VAL A 1 181 ? 31.889 -10.754 -4.401 1.00 94.62 181 VAL A O 1
ATOM 1429 N N . PRO A 1 182 ? 29.778 -11.090 -5.102 1.00 93.25 182 PRO A N 1
ATOM 1430 C CA . PRO A 1 182 ? 30.138 -11.872 -6.285 1.00 93.25 182 PRO A CA 1
ATOM 1431 C C . PRO A 1 182 ? 30.666 -10.971 -7.414 1.00 93.25 182 PRO A C 1
ATOM 1433 O O . PRO A 1 182 ? 30.379 -9.774 -7.453 1.00 93.25 182 PRO A O 1
ATOM 1436 N N . ASP A 1 183 ? 31.384 -11.550 -8.383 1.00 90.50 183 ASP A N 1
ATOM 1437 C CA . ASP A 1 183 ? 32.043 -10.802 -9.470 1.00 90.50 183 ASP A CA 1
ATOM 1438 C C . ASP A 1 183 ? 31.089 -9.865 -10.233 1.00 90.50 183 ASP A C 1
ATOM 1440 O O . ASP A 1 183 ? 31.440 -8.717 -10.530 1.00 90.50 183 ASP A O 1
ATOM 1444 N N . TRP A 1 184 ? 29.855 -10.316 -10.501 1.00 89.56 184 TRP A N 1
ATOM 1445 C CA . TRP A 1 184 ? 28.851 -9.520 -11.217 1.00 89.56 184 TRP A CA 1
ATOM 1446 C C . TRP A 1 184 ? 28.412 -8.270 -10.446 1.00 89.56 184 TRP A C 1
ATOM 1448 O O . TRP A 1 184 ? 27.965 -7.313 -11.070 1.00 89.56 184 TRP A O 1
ATOM 1458 N N . ALA A 1 185 ? 28.536 -8.268 -9.117 1.00 91.75 185 ALA A N 1
ATOM 1459 C CA . ALA A 1 185 ? 28.089 -7.198 -8.227 1.00 91.75 185 ALA A CA 1
ATOM 1460 C C . ALA A 1 185 ? 29.200 -6.185 -7.903 1.00 91.75 185 ALA A C 1
ATOM 1462 O O . ALA A 1 185 ? 28.966 -5.225 -7.172 1.00 91.75 185 ALA A O 1
ATOM 1463 N N . SER A 1 186 ? 30.411 -6.367 -8.442 1.00 90.19 186 SER A N 1
ATOM 1464 C CA . SER A 1 186 ? 31.571 -5.505 -8.165 1.00 90.19 186 SER A CA 1
ATOM 1465 C C . SER A 1 186 ? 31.323 -4.016 -8.454 1.00 90.19 186 SER A C 1
ATOM 1467 O O . SER A 1 186 ? 31.817 -3.154 -7.728 1.00 90.19 186 SER A O 1
ATOM 1469 N N . TRP A 1 187 ? 30.501 -3.704 -9.460 1.00 87.25 187 TRP A N 1
ATOM 1470 C CA . TRP A 1 187 ? 30.127 -2.333 -9.826 1.00 87.25 187 TRP A CA 1
ATOM 1471 C C . TRP A 1 187 ? 29.235 -1.630 -8.792 1.00 87.25 187 TRP A C 1
ATOM 1473 O O . TRP A 1 187 ? 29.131 -0.409 -8.834 1.00 87.25 187 TRP A O 1
ATOM 1483 N N . LEU A 1 188 ? 28.624 -2.366 -7.853 1.00 88.81 188 LEU A N 1
ATOM 1484 C CA . LEU A 1 188 ? 27.785 -1.781 -6.802 1.00 88.81 188 LEU A CA 1
ATOM 1485 C C . LEU A 1 188 ? 28.593 -1.050 -5.723 1.00 88.81 188 LEU A C 1
ATOM 1487 O O . LEU A 1 188 ? 28.012 -0.355 -4.894 1.00 88.81 188 LEU A O 1
ATOM 1491 N N . GLY A 1 189 ? 29.917 -1.247 -5.665 1.00 89.56 189 GLY A N 1
ATOM 1492 C CA . GLY A 1 189 ? 30.746 -0.692 -4.589 1.00 89.56 189 GLY A CA 1
ATOM 1493 C C . GLY A 1 189 ? 30.316 -1.171 -3.195 1.00 89.56 189 GLY A C 1
ATOM 1494 O O . GLY A 1 189 ? 30.495 -0.458 -2.209 1.00 89.56 189 GLY A O 1
ATOM 1495 N N . ALA A 1 190 ? 29.721 -2.365 -3.106 1.00 89.75 190 ALA A N 1
ATOM 1496 C CA . ALA A 1 190 ? 28.964 -2.817 -1.938 1.00 89.75 190 ALA A CA 1
ATOM 1497 C C . ALA A 1 190 ? 29.801 -3.009 -0.658 1.00 89.75 190 ALA A C 1
ATOM 1499 O O . ALA A 1 190 ? 29.254 -3.061 0.440 1.00 89.75 190 ALA A O 1
ATOM 1500 N N . SER A 1 191 ? 31.133 -3.033 -0.760 1.00 87.69 191 SER A N 1
ATOM 1501 C CA . SER A 1 191 ? 32.020 -2.973 0.409 1.00 87.69 191 SER A CA 1
ATOM 1502 C C . SER A 1 191 ? 31.833 -1.697 1.240 1.00 87.69 191 SER A C 1
ATOM 1504 O O . SER A 1 191 ? 32.086 -1.717 2.441 1.00 87.69 191 SER A O 1
ATOM 1506 N N . GLU A 1 192 ? 31.370 -0.597 0.634 1.00 90.06 192 GLU A N 1
ATOM 1507 C CA . GLU A 1 192 ? 31.059 0.648 1.353 1.00 90.06 192 GLU A CA 1
ATOM 1508 C C . GLU A 1 192 ? 29.761 0.581 2.166 1.00 90.06 192 GLU A C 1
ATOM 1510 O O . GLU A 1 192 ? 29.462 1.511 2.915 1.00 90.06 192 GLU A O 1
ATOM 1515 N N . PHE A 1 193 ? 28.967 -0.483 2.024 1.00 93.12 193 PHE A N 1
ATOM 1516 C CA . PHE A 1 193 ? 27.688 -0.588 2.724 1.00 93.12 193 PHE A CA 1
ATOM 1517 C C . PHE A 1 193 ? 27.879 -0.921 4.204 1.00 93.12 193 PHE A C 1
ATOM 1519 O O . PHE A 1 193 ? 27.003 -0.611 5.007 1.00 93.12 193 PHE A O 1
ATOM 1526 N N . VAL A 1 194 ? 29.013 -1.530 4.573 1.00 95.75 194 VAL A N 1
ATOM 1527 C CA . VAL A 1 194 ? 29.325 -1.920 5.954 1.00 95.75 194 VAL A CA 1
ATOM 1528 C C . VAL A 1 194 ? 29.318 -0.696 6.873 1.00 95.75 194 VAL A C 1
ATOM 1530 O O . VAL A 1 194 ? 29.974 0.309 6.608 1.00 95.75 194 VAL A O 1
ATOM 1533 N N . GLY A 1 195 ? 28.561 -0.787 7.968 1.00 93.44 195 GLY A N 1
ATOM 1534 C CA . GLY A 1 195 ? 28.293 0.314 8.897 1.00 93.44 195 GLY A CA 1
ATOM 1535 C C . GLY A 1 195 ? 27.123 1.223 8.494 1.00 93.44 195 GLY A C 1
ATOM 1536 O O . GLY A 1 195 ? 26.727 2.081 9.282 1.00 93.44 195 GLY A O 1
ATOM 1537 N N . GLY A 1 196 ? 26.550 1.041 7.301 1.00 88.94 196 GLY A N 1
ATOM 1538 C CA . GLY A 1 196 ? 25.345 1.731 6.846 1.00 88.94 196 GLY A CA 1
ATOM 1539 C C . GLY A 1 196 ? 24.057 1.149 7.438 1.00 88.94 196 GLY A C 1
ATOM 1540 O O . GLY A 1 196 ? 24.037 0.034 7.959 1.00 88.94 196 GLY A O 1
ATOM 1541 N N . GLN A 1 197 ? 22.958 1.903 7.342 1.00 88.06 197 GLN A N 1
ATOM 1542 C CA . GLN A 1 197 ? 21.631 1.427 7.747 1.00 88.06 197 GLN A CA 1
ATOM 1543 C C . GLN A 1 197 ? 21.002 0.570 6.644 1.00 88.06 197 GLN A C 1
ATOM 1545 O O . GLN A 1 197 ? 20.842 1.034 5.516 1.00 88.06 197 GLN A O 1
ATOM 1550 N N . LEU A 1 198 ? 20.599 -0.658 6.978 1.00 84.00 198 LEU A N 1
ATOM 1551 C CA . LEU A 1 198 ? 20.034 -1.613 6.023 1.00 84.00 198 LEU A CA 1
ATOM 1552 C C . LEU A 1 198 ? 18.697 -1.140 5.432 1.00 84.00 198 LEU A C 1
ATOM 1554 O O . LEU A 1 198 ? 18.430 -1.371 4.256 1.00 84.00 198 LEU A O 1
ATOM 1558 N N . ASP A 1 199 ? 17.868 -0.439 6.209 1.00 78.44 199 ASP A N 1
ATOM 1559 C CA . ASP A 1 199 ? 16.601 0.116 5.704 1.00 78.44 199 ASP A CA 1
ATOM 1560 C C . ASP A 1 199 ? 16.810 1.248 4.678 1.00 78.44 199 ASP A C 1
ATOM 1562 O O . ASP A 1 199 ? 15.867 1.636 3.991 1.00 78.44 199 ASP A O 1
ATOM 1566 N N . LEU A 1 200 ? 18.051 1.731 4.534 1.00 81.88 200 LEU A N 1
ATOM 1567 C CA . LEU A 1 200 ? 18.492 2.695 3.525 1.00 81.88 200 LEU A CA 1
ATOM 1568 C C . LEU A 1 200 ? 19.372 2.040 2.445 1.00 81.88 200 LEU A C 1
ATOM 1570 O O . LEU A 1 200 ? 20.190 2.716 1.822 1.00 81.88 200 LEU A O 1
ATOM 1574 N N . LEU A 1 201 ? 19.247 0.724 2.224 1.00 83.62 201 LEU A N 1
ATOM 1575 C CA . LEU A 1 201 ? 20.043 -0.004 1.227 1.00 83.62 201 LEU A CA 1
ATOM 1576 C C . LEU A 1 201 ? 19.921 0.595 -0.182 1.00 83.62 201 LEU A C 1
ATOM 1578 O O . LEU A 1 201 ? 20.901 0.633 -0.918 1.00 83.62 201 LEU A O 1
ATOM 1582 N N . ASP A 1 202 ? 18.752 1.113 -0.550 1.00 79.94 202 ASP A N 1
ATOM 1583 C CA . ASP A 1 202 ? 18.556 1.833 -1.809 1.00 79.94 202 ASP A CA 1
ATOM 1584 C C . ASP A 1 202 ? 19.406 3.112 -1.876 1.00 79.94 202 ASP A C 1
ATOM 1586 O O . ASP A 1 202 ? 20.051 3.363 -2.888 1.00 79.94 202 ASP A O 1
ATOM 1590 N N . LYS A 1 203 ? 19.509 3.875 -0.784 1.00 81.25 203 LYS A N 1
ATOM 1591 C CA . LYS A 1 203 ? 20.399 5.044 -0.692 1.00 81.25 203 LYS A CA 1
ATOM 1592 C C . LYS A 1 203 ? 21.875 4.673 -0.716 1.00 81.25 203 LYS A C 1
ATOM 1594 O O . LYS A 1 203 ? 22.675 5.414 -1.286 1.00 81.25 203 LYS A O 1
ATOM 1599 N N . LEU A 1 204 ? 22.238 3.532 -0.135 1.00 85.31 204 LEU A N 1
ATOM 1600 C CA . LEU A 1 204 ? 23.595 2.996 -0.241 1.00 85.31 204 LEU A CA 1
ATOM 1601 C C . LEU A 1 204 ? 23.930 2.645 -1.699 1.00 85.31 204 LEU A C 1
ATOM 1603 O O . LEU A 1 204 ? 24.997 3.015 -2.182 1.00 85.31 204 LEU A O 1
ATOM 1607 N N . ILE A 1 205 ? 22.992 2.029 -2.424 1.00 86.56 205 ILE A N 1
ATOM 1608 C CA . ILE A 1 205 ? 23.133 1.731 -3.856 1.00 86.56 205 ILE A CA 1
ATOM 1609 C C . ILE A 1 205 ? 23.193 3.022 -4.686 1.00 86.56 205 ILE A C 1
ATOM 1611 O O . ILE A 1 205 ? 24.085 3.147 -5.521 1.00 86.56 205 ILE A O 1
ATOM 1615 N N . GLU A 1 206 ? 22.316 4.003 -4.433 1.00 82.25 206 GLU A N 1
ATOM 1616 C CA . GLU A 1 206 ? 22.317 5.301 -5.133 1.00 82.25 206 GLU A CA 1
ATOM 1617 C C . GLU A 1 206 ? 23.658 6.023 -5.002 1.00 82.25 206 GLU A C 1
ATOM 1619 O O . GLU A 1 206 ? 24.188 6.566 -5.973 1.00 82.25 206 GLU A O 1
ATOM 1624 N N . LYS A 1 207 ? 24.218 6.025 -3.787 1.00 82.50 207 LYS A N 1
ATOM 1625 C CA . LYS A 1 207 ? 25.499 6.669 -3.499 1.00 82.50 207 LYS A CA 1
ATOM 1626 C C . LYS A 1 207 ? 26.623 6.081 -4.353 1.00 82.50 207 LYS A C 1
ATOM 1628 O O . LYS A 1 207 ? 27.464 6.835 -4.836 1.00 82.50 207 LYS A O 1
ATOM 1633 N N . SER A 1 208 ? 26.638 4.761 -4.523 1.00 81.94 208 SER A N 1
ATOM 1634 C CA . SER A 1 208 ? 27.715 4.060 -5.227 1.00 81.94 208 SER A CA 1
ATOM 1635 C C . SER A 1 208 ? 27.502 3.974 -6.738 1.00 81.94 208 SER A C 1
ATOM 1637 O O . SER A 1 208 ? 28.476 3.956 -7.486 1.00 81.94 208 SER A O 1
ATOM 1639 N N . CYS A 1 209 ? 26.251 3.941 -7.199 1.00 78.56 209 CYS A N 1
ATOM 1640 C CA . CYS A 1 209 ? 25.921 3.603 -8.587 1.00 78.56 209 CYS A CA 1
ATOM 1641 C C . CYS A 1 209 ? 25.282 4.748 -9.378 1.00 78.56 209 CYS A C 1
ATOM 1643 O O . CYS A 1 209 ? 25.045 4.599 -10.576 1.00 78.56 209 CYS A O 1
ATOM 1645 N N . GLY A 1 210 ? 24.990 5.877 -8.729 1.00 73.75 210 GLY A N 1
ATOM 1646 C CA . GLY A 1 210 ? 24.175 6.939 -9.308 1.00 73.75 210 GLY A CA 1
ATOM 1647 C C . GLY A 1 210 ? 22.676 6.728 -9.054 1.00 73.75 210 GLY A C 1
ATOM 1648 O O . GLY A 1 210 ? 22.281 5.792 -8.360 1.00 73.75 210 GLY A O 1
ATOM 1649 N N . PRO A 1 211 ? 21.816 7.621 -9.568 1.00 73.62 211 PRO A N 1
ATOM 1650 C CA . PRO A 1 211 ? 20.405 7.646 -9.203 1.00 73.62 211 PRO A CA 1
ATOM 1651 C C . PRO A 1 211 ? 19.692 6.348 -9.598 1.00 73.62 211 PRO A C 1
ATOM 1653 O O . PRO A 1 211 ? 19.789 5.886 -10.736 1.00 73.62 211 PRO A O 1
ATOM 1656 N N . ILE A 1 212 ? 18.929 5.796 -8.656 1.00 74.50 212 ILE A N 1
ATOM 1657 C CA . ILE A 1 212 ? 17.976 4.724 -8.929 1.00 74.50 212 ILE A CA 1
ATOM 1658 C C . ILE A 1 212 ? 16.894 5.297 -9.839 1.00 74.50 212 ILE A C 1
ATOM 1660 O O . ILE A 1 212 ? 16.233 6.279 -9.501 1.00 74.50 212 ILE A O 1
ATOM 1664 N N . THR A 1 213 ? 16.738 4.687 -11.009 1.00 65.06 213 THR A N 1
ATOM 1665 C CA . THR A 1 213 ? 15.804 5.150 -12.035 1.00 65.06 213 THR A CA 1
ATOM 1666 C C . THR A 1 213 ? 14.397 4.620 -11.823 1.00 65.06 213 THR A C 1
ATOM 1668 O O . THR A 1 213 ? 13.462 5.340 -12.141 1.00 65.06 213 THR A O 1
ATOM 1671 N N . ASN A 1 214 ? 14.239 3.421 -11.250 1.00 55.28 214 ASN A N 1
ATOM 1672 C CA . ASN A 1 214 ? 12.943 2.908 -10.794 1.00 55.28 214 ASN A CA 1
ATOM 1673 C C . ASN A 1 214 ? 13.103 1.999 -9.572 1.00 55.28 214 ASN A C 1
ATO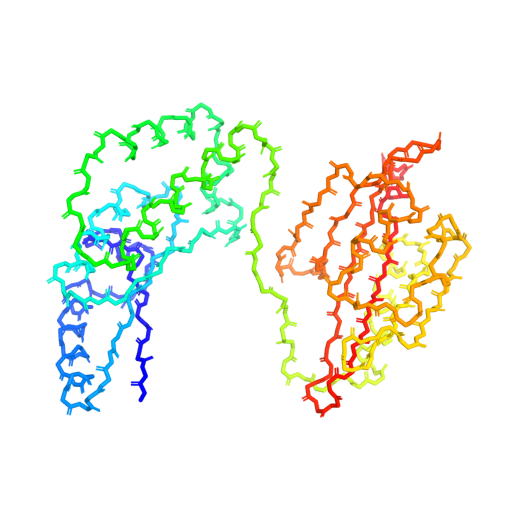M 1675 O O . ASN A 1 214 ? 14.140 1.371 -9.364 1.00 55.28 214 ASN A O 1
ATOM 1679 N N . ARG A 1 215 ? 12.039 1.895 -8.775 1.00 54.47 215 ARG A N 1
ATOM 1680 C CA . ARG A 1 215 ? 11.959 1.037 -7.591 1.00 54.47 215 ARG A CA 1
ATOM 1681 C C . ARG A 1 215 ? 10.572 0.405 -7.526 1.00 54.47 215 ARG A C 1
ATOM 1683 O O . ARG A 1 215 ? 9.591 1.135 -7.567 1.00 54.47 215 ARG A O 1
ATOM 1690 N N . TRP A 1 216 ? 10.479 -0.913 -7.361 1.00 54.69 216 TRP A N 1
ATOM 1691 C CA . TRP A 1 216 ? 9.194 -1.592 -7.138 1.00 54.69 216 TRP A CA 1
ATOM 1692 C C . TRP A 1 216 ? 9.325 -2.784 -6.188 1.00 54.69 216 TRP A C 1
ATOM 1694 O O . TRP A 1 216 ? 10.421 -3.254 -5.916 1.00 54.69 216 TRP A O 1
ATOM 1704 N N . ILE A 1 217 ? 8.219 -3.266 -5.627 1.00 53.72 217 ILE A N 1
ATOM 1705 C CA . ILE A 1 217 ? 8.181 -4.419 -4.707 1.00 53.72 217 ILE A CA 1
ATOM 1706 C C . ILE A 1 217 ? 7.356 -5.525 -5.364 1.00 53.72 217 ILE A C 1
ATOM 1708 O O . ILE A 1 217 ? 6.334 -5.228 -5.981 1.00 53.72 217 ILE A O 1
ATOM 1712 N N . VAL A 1 218 ? 7.772 -6.791 -5.242 1.00 49.81 218 VAL A N 1
ATOM 1713 C CA . VAL A 1 218 ? 7.036 -7.933 -5.809 1.00 49.81 218 VAL A CA 1
ATOM 1714 C C . VAL A 1 218 ? 6.340 -8.697 -4.680 1.00 49.81 218 VAL A C 1
ATOM 1716 O O . VAL A 1 218 ? 6.936 -9.033 -3.662 1.00 49.81 218 VAL A O 1
ATOM 1719 N N . SER A 1 219 ? 5.040 -8.921 -4.843 1.00 42.66 219 SER A N 1
ATOM 1720 C CA . SER A 1 219 ? 4.140 -9.471 -3.823 1.00 42.66 219 SER A CA 1
ATOM 1721 C C . SER A 1 219 ? 4.164 -11.023 -3.795 1.00 42.66 219 SER A C 1
ATOM 1723 O O . SER A 1 219 ? 4.571 -11.646 -4.777 1.00 42.66 219 SER A O 1
ATOM 1725 N N . PRO A 1 220 ? 3.780 -11.685 -2.681 1.00 44.62 220 PRO A N 1
ATOM 1726 C CA . PRO A 1 220 ? 4.406 -12.921 -2.204 1.00 44.62 220 PRO A CA 1
ATOM 1727 C C . PRO A 1 220 ? 3.824 -14.248 -2.721 1.00 44.62 220 PRO A C 1
ATOM 1729 O O . PRO A 1 220 ? 3.915 -15.267 -2.036 1.00 44.62 220 PRO A O 1
ATOM 1732 N N . MET A 1 221 ? 3.258 -14.305 -3.925 1.00 32.47 221 MET A N 1
ATOM 1733 C CA . MET A 1 221 ? 2.883 -15.609 -4.485 1.00 32.47 221 MET A CA 1
ATOM 1734 C C . MET A 1 221 ? 4.058 -16.228 -5.259 1.00 32.47 221 MET A C 1
ATOM 1736 O O . MET A 1 221 ? 4.210 -15.970 -6.445 1.00 32.47 221 MET A O 1
ATOM 1740 N N . HIS A 1 222 ? 4.821 -17.100 -4.580 1.00 33.09 222 HIS A N 1
ATOM 1741 C CA . HIS A 1 222 ? 5.812 -18.050 -5.138 1.00 33.09 222 HIS A CA 1
ATOM 1742 C C . HIS A 1 222 ? 7.207 -17.524 -5.579 1.00 33.09 222 HIS A C 1
ATOM 1744 O O . HIS A 1 222 ? 7.668 -17.907 -6.646 1.00 33.09 222 HIS A O 1
ATOM 1750 N N . GLY A 1 223 ? 7.931 -16.730 -4.773 1.00 40.59 223 GLY A N 1
ATOM 1751 C CA . GLY A 1 223 ? 9.359 -16.410 -5.044 1.00 40.59 223 GLY A CA 1
ATOM 1752 C C . GLY A 1 223 ? 9.743 -14.960 -4.713 1.00 40.59 223 GLY A C 1
ATOM 1753 O O . GLY A 1 223 ? 9.449 -14.035 -5.456 1.00 40.59 223 GLY A O 1
ATOM 1754 N N . VAL A 1 224 ? 10.335 -14.735 -3.538 1.00 53.44 224 VAL A N 1
ATOM 1755 C CA . VAL A 1 224 ? 10.137 -13.512 -2.722 1.00 53.44 224 VAL A CA 1
ATOM 1756 C C . VAL A 1 224 ? 11.075 -12.327 -3.031 1.00 53.44 224 VAL A C 1
ATOM 1758 O O . VAL A 1 224 ? 12.014 -12.090 -2.283 1.00 53.44 224 VAL A O 1
ATOM 1761 N N . VAL A 1 225 ? 10.788 -11.468 -4.014 1.00 51.28 225 VAL A N 1
ATOM 1762 C CA . VAL A 1 225 ? 11.529 -10.191 -4.173 1.00 51.28 225 VAL A CA 1
ATOM 1763 C C . VAL A 1 225 ? 10.958 -9.090 -3.263 1.00 51.28 225 VAL A C 1
ATOM 1765 O O . VAL A 1 225 ? 9.934 -8.479 -3.557 1.00 51.28 225 VAL A O 1
ATOM 1768 N N . VAL A 1 226 ? 11.670 -8.763 -2.187 1.00 59.00 226 VAL A N 1
ATOM 1769 C CA . VAL A 1 226 ? 11.375 -7.657 -1.255 1.00 59.00 226 VAL A CA 1
ATOM 1770 C C . VAL A 1 226 ? 11.528 -6.282 -1.897 1.00 59.00 226 VAL A C 1
ATOM 1772 O O . VAL A 1 226 ? 10.806 -5.351 -1.543 1.00 59.00 226 VAL A O 1
ATOM 1775 N N . LEU A 1 227 ? 12.470 -6.136 -2.821 1.00 67.44 227 LEU A N 1
ATOM 1776 C CA . LEU A 1 227 ? 12.736 -4.866 -3.480 1.00 67.44 227 LEU A CA 1
ATOM 1777 C C . LEU A 1 227 ? 13.360 -5.117 -4.853 1.00 67.44 227 LEU A C 1
ATOM 1779 O O . LEU A 1 227 ? 14.315 -5.865 -4.992 1.00 67.44 227 LEU A O 1
ATOM 1783 N N . ALA A 1 228 ? 12.813 -4.499 -5.880 1.00 72.38 228 ALA A N 1
ATOM 1784 C CA . ALA A 1 228 ? 13.374 -4.449 -7.209 1.00 72.38 228 ALA A CA 1
ATOM 1785 C C . ALA A 1 228 ? 13.856 -3.033 -7.496 1.00 72.38 228 ALA A C 1
ATOM 1787 O O . ALA A 1 228 ? 13.155 -2.067 -7.189 1.00 72.38 228 ALA A O 1
ATOM 1788 N N . ILE A 1 229 ? 15.055 -2.915 -8.050 1.00 79.00 229 ILE A N 1
ATOM 1789 C CA . ILE A 1 229 ? 15.723 -1.636 -8.269 1.00 79.00 229 ILE A CA 1
ATOM 1790 C C . ILE A 1 229 ? 16.217 -1.599 -9.702 1.00 79.00 229 ILE A C 1
ATOM 1792 O O . ILE A 1 229 ? 16.965 -2.476 -10.118 1.00 79.00 229 ILE A O 1
ATOM 1796 N N . GLU A 1 230 ? 15.858 -0.560 -10.436 1.00 79.31 230 GLU A N 1
ATOM 1797 C CA . GLU A 1 230 ? 16.515 -0.236 -11.690 1.00 79.31 230 GLU A CA 1
ATOM 1798 C C . GLU A 1 230 ? 17.591 0.807 -11.481 1.00 79.31 230 GLU A C 1
ATOM 1800 O O . GLU A 1 230 ? 17.343 1.881 -10.931 1.00 79.31 230 GLU A O 1
ATOM 1805 N N . VAL A 1 231 ? 18.780 0.492 -11.974 1.00 77.56 231 VAL A N 1
ATOM 1806 C CA . VAL A 1 231 ? 19.922 1.395 -11.953 1.00 77.56 231 VAL A CA 1
ATOM 1807 C C . VAL A 1 231 ? 20.410 1.571 -13.379 1.00 77.56 231 VAL A C 1
ATOM 1809 O O . VAL A 1 231 ? 20.671 0.595 -14.083 1.00 77.56 231 VAL A O 1
ATOM 1812 N N . THR A 1 232 ? 20.545 2.820 -13.815 1.00 74.81 232 THR A N 1
ATOM 1813 C CA . THR A 1 232 ? 21.165 3.122 -15.105 1.00 74.81 232 THR A CA 1
ATOM 1814 C C . THR A 1 232 ? 22.666 3.266 -14.902 1.00 74.81 232 THR A C 1
ATOM 1816 O O . THR A 1 232 ? 23.125 4.181 -14.227 1.00 74.81 232 THR A O 1
ATOM 1819 N N . THR A 1 233 ? 23.426 2.346 -15.487 1.00 75.69 233 THR A N 1
ATOM 1820 C CA . THR A 1 233 ? 24.895 2.328 -15.457 1.00 75.69 233 THR A CA 1
ATOM 1821 C C . THR A 1 233 ? 25.455 2.775 -16.809 1.00 75.69 233 THR A C 1
ATOM 1823 O O . THR A 1 233 ? 24.723 2.827 -17.799 1.00 75.69 233 THR A O 1
ATOM 1826 N N . GLU A 1 234 ? 26.765 3.024 -16.905 1.00 74.12 234 GLU A N 1
ATOM 1827 C CA . GLU A 1 234 ? 27.428 3.261 -18.203 1.00 74.12 234 GLU A CA 1
ATOM 1828 C C . GLU A 1 234 ? 27.224 2.098 -19.193 1.00 74.12 234 GLU A C 1
ATOM 1830 O O . GLU A 1 234 ? 27.188 2.303 -20.404 1.00 74.12 234 GLU A O 1
ATOM 1835 N N . ALA A 1 235 ? 27.044 0.878 -18.677 1.00 73.12 235 ALA A N 1
ATOM 1836 C CA . ALA A 1 235 ? 26.794 -0.328 -19.460 1.00 73.12 235 ALA A CA 1
ATOM 1837 C C . ALA A 1 235 ? 25.305 -0.545 -19.803 1.00 73.12 235 ALA A C 1
ATOM 1839 O O . ALA A 1 235 ? 24.967 -1.556 -20.418 1.00 73.12 235 ALA A O 1
ATOM 1840 N N . GLY A 1 236 ? 24.419 0.375 -19.408 1.00 75.38 236 GLY A N 1
ATOM 1841 C CA . GLY A 1 236 ? 22.977 0.301 -19.630 1.00 75.38 236 GLY A CA 1
ATOM 1842 C C . GLY A 1 236 ? 22.164 0.071 -18.355 1.00 75.38 236 GLY A C 1
ATOM 1843 O O . GLY A 1 236 ? 22.670 0.166 -17.232 1.00 75.38 236 GLY A O 1
ATOM 1844 N N . LEU A 1 237 ? 20.874 -0.204 -18.547 1.00 75.06 237 LEU A N 1
ATOM 1845 C CA . LEU A 1 237 ? 19.910 -0.442 -17.475 1.00 75.06 237 LEU A CA 1
ATOM 1846 C C . LEU A 1 237 ? 20.160 -1.804 -16.808 1.00 75.06 237 LEU A C 1
ATOM 1848 O O . LEU A 1 237 ? 20.282 -2.824 -17.486 1.00 75.06 237 LEU A O 1
ATOM 1852 N N . ARG A 1 238 ? 20.212 -1.815 -15.477 1.00 81.62 238 ARG A N 1
ATOM 1853 C CA . ARG A 1 238 ? 20.336 -3.008 -14.630 1.00 81.62 238 ARG A CA 1
ATOM 1854 C C . ARG A 1 238 ? 19.102 -3.146 -13.761 1.00 81.62 238 ARG A C 1
ATOM 1856 O O . ARG A 1 238 ? 18.597 -2.136 -13.285 1.00 81.62 238 ARG A O 1
ATOM 1863 N N . GLN A 1 239 ? 18.655 -4.378 -13.530 1.00 84.31 239 GLN A N 1
ATOM 1864 C CA . GLN A 1 239 ? 17.498 -4.670 -12.685 1.00 84.31 239 GLN A CA 1
ATOM 1865 C C . GLN A 1 239 ? 17.933 -5.533 -11.510 1.00 84.31 239 GLN A C 1
ATOM 1867 O O . GLN A 1 239 ? 18.106 -6.734 -11.652 1.00 84.31 239 GLN A O 1
ATOM 1872 N N . LEU A 1 240 ? 18.079 -4.950 -10.330 1.00 86.62 240 LEU A N 1
ATOM 1873 C CA . LEU A 1 240 ? 18.375 -5.693 -9.116 1.00 86.62 240 LEU A CA 1
ATOM 1874 C C . LEU A 1 240 ? 17.088 -6.240 -8.501 1.00 86.62 240 LEU A C 1
ATOM 1876 O O . LEU A 1 240 ? 16.063 -5.561 -8.488 1.00 86.62 240 LEU A O 1
ATOM 1880 N N . ARG A 1 241 ? 17.150 -7.445 -7.942 1.00 84.44 241 ARG A N 1
ATOM 1881 C CA . ARG A 1 241 ? 16.112 -8.050 -7.103 1.00 84.44 241 ARG A CA 1
ATOM 1882 C C . ARG A 1 241 ? 16.710 -8.336 -5.738 1.00 84.44 241 ARG A C 1
ATOM 1884 O O . ARG A 1 241 ? 17.784 -8.913 -5.649 1.00 84.44 241 ARG A O 1
ATOM 1891 N N . VAL A 1 242 ? 16.016 -7.934 -4.691 1.00 85.38 242 VAL A N 1
ATOM 1892 C CA . VAL A 1 242 ? 16.472 -7.942 -3.305 1.00 85.38 242 VAL A CA 1
ATOM 1893 C C . VAL A 1 242 ? 15.508 -8.801 -2.496 1.00 85.38 242 VAL A C 1
ATOM 1895 O O . VAL A 1 242 ? 14.305 -8.580 -2.564 1.00 85.38 242 VAL A O 1
ATOM 1898 N N . TYR A 1 243 ? 16.015 -9.742 -1.711 1.00 81.44 243 TYR A N 1
ATOM 1899 C CA . TYR A 1 243 ? 15.262 -10.718 -0.923 1.00 81.44 243 TYR A CA 1
ATOM 1900 C C . TYR A 1 243 ? 15.710 -10.591 0.535 1.00 81.44 243 TYR A C 1
ATOM 1902 O O . TYR A 1 243 ? 16.894 -10.753 0.810 1.00 81.44 243 TYR A O 1
ATOM 1910 N N . ARG A 1 244 ? 14.810 -10.293 1.480 1.00 80.12 244 ARG A N 1
ATOM 1911 C CA . ARG A 1 244 ? 15.149 -10.075 2.905 1.00 80.12 244 ARG A CA 1
ATOM 1912 C C . ARG A 1 244 ? 14.600 -11.204 3.768 1.00 80.12 244 ARG A C 1
ATOM 1914 O O . ARG A 1 244 ? 13.407 -11.485 3.729 1.00 80.12 244 ARG A O 1
ATOM 1921 N N . LEU A 1 245 ? 15.466 -11.781 4.590 1.00 75.81 245 LEU A N 1
ATOM 1922 C CA . LEU A 1 245 ? 15.130 -12.678 5.688 1.00 75.81 245 LEU A CA 1
ATOM 1923 C C . LEU A 1 245 ? 15.422 -11.969 7.020 1.00 75.81 245 LEU A C 1
ATOM 1925 O O . LEU A 1 245 ? 16.463 -11.325 7.161 1.00 75.81 245 LEU A O 1
ATOM 1929 N N . VAL A 1 246 ? 14.516 -12.096 7.994 1.00 70.94 246 VAL A N 1
ATOM 1930 C CA . VAL A 1 246 ? 14.680 -11.565 9.361 1.00 70.94 246 VAL A CA 1
ATOM 1931 C C . VAL A 1 246 ? 14.565 -12.694 10.384 1.00 70.94 246 VAL A C 1
ATOM 1933 O O . VAL A 1 246 ? 13.584 -13.434 10.376 1.00 70.94 246 VAL A O 1
ATOM 1936 N N . ASP A 1 247 ? 15.571 -12.838 11.245 1.00 68.38 247 ASP A N 1
ATOM 1937 C CA . ASP A 1 247 ? 15.555 -13.760 12.376 1.00 68.38 247 ASP A CA 1
ATOM 1938 C C . ASP A 1 247 ? 14.756 -13.119 13.513 1.00 68.38 247 ASP A C 1
ATOM 1940 O O . ASP A 1 247 ? 15.136 -12.078 14.051 1.00 68.38 247 ASP A O 1
ATOM 1944 N N . ALA A 1 248 ? 13.627 -13.734 13.861 1.00 58.03 248 ALA A N 1
ATOM 1945 C CA . ALA A 1 248 ? 12.721 -13.219 14.878 1.00 58.03 248 ALA A CA 1
ATOM 1946 C C . ALA A 1 248 ? 13.309 -13.252 16.300 1.00 58.03 248 ALA A C 1
ATOM 1948 O O . ALA A 1 248 ? 12.868 -12.473 17.142 1.00 58.03 248 ALA A O 1
ATOM 1949 N N . GLU A 1 249 ? 14.275 -14.134 16.582 1.00 63.31 249 GLU A N 1
ATOM 1950 C CA . GLU A 1 249 ? 14.866 -14.269 17.918 1.00 63.31 249 GLU A CA 1
ATOM 1951 C C . GLU A 1 249 ? 16.051 -13.326 18.114 1.00 63.31 249 GLU A C 1
ATOM 1953 O O . GLU A 1 249 ? 16.157 -12.670 19.149 1.00 63.31 249 GLU A O 1
ATOM 1958 N N . SER A 1 250 ? 16.942 -13.250 17.123 1.00 72.25 250 SER A N 1
ATOM 1959 C CA . SER A 1 250 ? 18.164 -12.444 17.223 1.00 72.25 250 SER A CA 1
ATOM 1960 C C . SER A 1 250 ? 18.035 -11.040 16.630 1.00 72.25 250 SER A C 1
ATOM 1962 O O . SER A 1 250 ? 18.930 -10.221 16.817 1.00 72.25 250 SER A O 1
ATOM 1964 N N . GLY A 1 251 ? 16.967 -10.755 15.876 1.00 68.81 251 GLY A N 1
ATOM 1965 C CA . GLY A 1 251 ? 16.816 -9.507 15.121 1.00 68.81 251 GLY A CA 1
ATOM 1966 C C . GLY A 1 251 ? 17.787 -9.375 13.941 1.00 68.81 251 GLY A C 1
ATOM 1967 O O . GLY A 1 251 ? 17.762 -8.361 13.236 1.00 68.81 251 GLY A O 1
ATOM 1968 N N . ARG A 1 252 ? 18.636 -10.386 13.701 1.00 79.75 252 ARG A N 1
ATOM 1969 C CA . ARG A 1 252 ? 19.587 -10.416 12.588 1.00 79.75 252 ARG A CA 1
ATOM 1970 C C . ARG A 1 252 ? 18.867 -10.522 11.265 1.00 79.75 252 ARG A C 1
ATOM 1972 O O . ARG A 1 252 ? 17.826 -11.162 11.135 1.00 79.75 252 ARG A O 1
ATOM 1979 N N . GLN A 1 253 ? 19.457 -9.904 10.258 1.00 83.88 253 GLN A N 1
ATOM 1980 C CA . GLN A 1 253 ? 18.843 -9.792 8.951 1.00 83.88 253 GLN A CA 1
ATOM 1981 C C . GLN A 1 253 ? 19.829 -10.194 7.876 1.00 83.88 253 GLN A C 1
ATOM 1983 O O . GLN A 1 253 ? 21.024 -9.915 7.966 1.00 83.88 253 GLN A O 1
ATOM 1988 N N . ARG A 1 254 ? 19.305 -10.845 6.846 1.00 86.19 254 ARG A N 1
ATOM 1989 C CA . ARG A 1 254 ? 20.059 -11.230 5.661 1.00 86.19 254 ARG A CA 1
ATOM 1990 C C . ARG A 1 254 ? 19.325 -10.773 4.429 1.00 86.19 254 ARG A C 1
ATOM 1992 O O . ARG A 1 254 ? 18.132 -11.027 4.288 1.00 86.19 254 ARG A O 1
ATOM 1999 N N . VAL A 1 255 ? 20.045 -10.105 3.548 1.00 88.25 255 VAL A N 1
ATOM 2000 C CA . VAL A 1 255 ? 19.511 -9.570 2.310 1.00 88.25 255 VAL A CA 1
ATOM 2001 C C . VAL A 1 255 ? 20.306 -10.130 1.143 1.00 88.25 255 VAL A C 1
ATOM 2003 O O . VAL A 1 255 ? 21.503 -9.893 1.040 1.00 88.25 255 VAL A O 1
ATOM 2006 N N . TYR A 1 256 ? 19.639 -10.874 0.270 1.00 88.88 256 TYR A N 1
ATOM 2007 C CA . TYR A 1 256 ? 20.210 -11.374 -0.974 1.00 88.88 256 TYR A CA 1
ATOM 2008 C C . TYR A 1 256 ? 19.862 -10.416 -2.106 1.00 88.88 256 TYR A C 1
ATOM 2010 O O . TYR A 1 256 ? 18.711 -10.007 -2.219 1.00 88.88 256 TYR A O 1
ATOM 2018 N N . VAL A 1 257 ? 20.827 -10.070 -2.951 1.00 90.00 257 VAL A N 1
ATOM 2019 C CA . VAL A 1 257 ? 20.626 -9.230 -4.137 1.00 90.00 257 VAL A CA 1
ATOM 2020 C C . VAL A 1 257 ? 21.101 -9.988 -5.373 1.00 90.00 257 VAL A C 1
ATOM 2022 O O . VAL A 1 257 ? 22.174 -10.582 -5.340 1.00 90.00 257 VAL A O 1
ATOM 2025 N N . VAL A 1 258 ? 20.331 -9.960 -6.458 1.00 88.75 258 VAL A N 1
ATOM 2026 C CA . VAL A 1 258 ? 20.669 -10.553 -7.769 1.00 88.75 258 VAL A CA 1
ATOM 2027 C C . VAL A 1 258 ? 20.380 -9.562 -8.896 1.00 88.75 258 VAL A C 1
ATOM 2029 O O . VAL A 1 258 ? 19.513 -8.705 -8.738 1.00 88.75 258 VAL A O 1
ATOM 2032 N N . ASP A 1 259 ? 21.071 -9.675 -10.032 1.00 87.31 259 ASP A N 1
ATOM 2033 C CA . ASP A 1 259 ? 20.789 -8.898 -11.250 1.00 87.31 259 ASP A CA 1
ATOM 2034 C C . ASP A 1 259 ? 19.885 -9.695 -12.208 1.00 87.31 259 ASP A C 1
ATOM 2036 O O . ASP A 1 259 ? 20.322 -10.623 -12.885 1.00 87.31 259 ASP A O 1
ATOM 2040 N N . ALA A 1 260 ? 18.614 -9.310 -12.290 1.00 75.81 260 ALA A N 1
ATOM 2041 C CA . ALA A 1 260 ? 17.611 -9.900 -13.171 1.00 75.81 260 ALA A CA 1
ATOM 2042 C C . ALA A 1 260 ? 17.808 -9.557 -14.657 1.00 75.81 260 ALA A C 1
ATOM 2044 O O . ALA A 1 260 ? 17.215 -10.219 -15.508 1.00 75.81 260 ALA A O 1
ATOM 2045 N N . ALA A 1 261 ? 18.649 -8.575 -15.009 1.00 65.75 261 ALA A N 1
ATOM 2046 C CA . ALA A 1 261 ? 18.898 -8.239 -16.413 1.00 65.75 261 ALA A CA 1
ATOM 2047 C C . ALA A 1 261 ? 19.637 -9.359 -17.176 1.00 65.75 261 ALA A C 1
ATOM 2049 O O . ALA A 1 261 ? 19.617 -9.383 -18.406 1.00 65.75 261 ALA A O 1
ATOM 2050 N N . GLN A 1 262 ? 20.255 -10.319 -16.476 1.00 58.38 262 GLN A N 1
ATOM 2051 C CA . GLN A 1 262 ? 20.912 -11.472 -17.105 1.00 58.38 262 GLN A CA 1
ATOM 2052 C C . GLN A 1 262 ? 19.926 -12.527 -17.636 1.00 58.38 262 GLN A C 1
ATOM 2054 O O . GLN A 1 262 ? 20.306 -13.350 -18.466 1.00 58.38 262 GLN A O 1
ATOM 2059 N N . TRP A 1 263 ? 18.655 -12.472 -17.225 1.00 46.03 263 TRP A N 1
ATOM 2060 C CA . TRP A 1 263 ? 17.636 -13.459 -17.595 1.00 46.03 263 TRP A CA 1
ATOM 2061 C C . TRP A 1 263 ? 16.966 -13.177 -18.952 1.00 46.03 263 TRP A C 1
ATOM 2063 O O . TRP A 1 263 ? 16.467 -14.084 -19.608 1.00 46.03 263 TRP A O 1
ATOM 2073 N N . GLY A 1 264 ? 17.008 -11.927 -19.428 1.00 44.44 264 GLY A N 1
ATOM 2074 C CA . GLY A 1 264 ? 16.318 -11.492 -20.652 1.00 44.44 264 GLY A CA 1
ATOM 2075 C C . GLY A 1 264 ? 16.988 -11.859 -21.985 1.00 44.44 264 GLY A C 1
ATOM 2076 O O . GLY A 1 264 ? 16.451 -11.513 -23.031 1.00 44.44 264 GLY A O 1
ATOM 2077 N N . ASN A 1 265 ? 18.145 -12.533 -21.975 1.00 37.75 265 ASN A N 1
ATOM 2078 C CA . ASN A 1 265 ? 18.886 -12.907 -23.193 1.00 37.75 265 ASN A CA 1
ATOM 2079 C C . ASN A 1 265 ? 18.850 -14.417 -23.505 1.00 37.75 265 ASN A C 1
ATOM 2081 O O . ASN A 1 265 ? 19.543 -14.866 -24.419 1.00 37.75 265 ASN A O 1
ATOM 2085 N N . ALA A 1 266 ? 18.070 -15.203 -22.757 1.00 37.22 266 ALA A N 1
ATOM 2086 C CA . ALA A 1 266 ? 17.955 -16.651 -22.926 1.00 37.22 266 ALA A CA 1
ATOM 2087 C C . ALA A 1 266 ? 16.496 -17.093 -23.140 1.00 37.22 266 ALA A C 1
ATOM 2089 O O . ALA A 1 266 ? 15.995 -17.955 -22.425 1.00 37.22 266 ALA A O 1
ATOM 2090 N N . SER A 1 267 ? 15.816 -16.512 -24.131 1.00 30.17 267 SER A N 1
ATOM 2091 C CA . SER A 1 267 ? 14.563 -17.042 -24.697 1.00 30.17 267 SER A CA 1
ATOM 2092 C C . SER A 1 267 ? 14.257 -16.398 -26.040 1.00 30.17 267 SER A C 1
ATOM 2094 O O . SER A 1 267 ? 14.214 -15.147 -26.063 1.00 30.17 267 SER A O 1
#

pLDDT: mean 82.23, std 17.86, range [27.23, 98.56]

Secondary structure (DSSP, 8-state):
---EEE---SSHHHHHHHSTT--HHHHHHHHHHHHHHHHHTT---EEEEEE-TTTGGGHHHHHHHHHHTT-EEEEEE--SSGGG-GGGS-HHHHHHHHHHHHHS-----SHHHHHHHHHHHHHHHHHHHS------------SS---HHHHHHHHHHHHHHHSSPPEEEEEETTEEEEEE--GGGGGGTGGGGTTSBGGGHHHHHHHHH--EEEEE---SSSS--SEEEEEEETTEEEEEEEEEEE-TTT--EEEEEEEGGGGGG--

Organism: NCBI:txid449393